Protein AF-A0A1G0NEW1-F1 (afdb_monomer)

Mean predicted aligned error: 8.39 Å

pLDDT: mean 87.41, std 13.86, range [31.58, 98.38]

Structure (mmCIF, N/CA/C/O backbone):
data_AF-A0A1G0NEW1-F1
#
_entry.id   AF-A0A1G0NEW1-F1
#
loop_
_atom_site.group_PDB
_atom_site.id
_atom_site.type_symbol
_atom_site.label_atom_id
_atom_site.label_alt_id
_atom_site.label_comp_id
_atom_site.label_asym_id
_atom_site.label_entity_id
_atom_site.label_seq_id
_atom_site.pdbx_PDB_ins_code
_atom_site.Cartn_x
_atom_site.Cartn_y
_atom_site.Cartn_z
_atom_site.occupancy
_atom_site.B_iso_or_equiv
_atom_site.auth_seq_id
_atom_site.auth_comp_id
_atom_site.auth_asym_id
_atom_site.auth_atom_id
_atom_site.pdbx_PDB_model_num
ATOM 1 N N . MET A 1 1 ? 35.821 15.256 -19.005 1.00 37.28 1 MET A N 1
ATOM 2 C CA . MET A 1 1 ? 35.209 14.231 -18.134 1.00 37.28 1 MET A CA 1
ATOM 3 C C . MET A 1 1 ? 34.765 14.923 -16.858 1.00 37.28 1 MET A C 1
ATOM 5 O O . MET A 1 1 ? 35.584 15.137 -15.979 1.00 37.28 1 MET A O 1
ATOM 9 N N . ALA A 1 2 ? 33.519 15.392 -16.819 1.00 31.58 2 ALA A N 1
ATOM 10 C CA . ALA A 1 2 ? 32.937 16.016 -15.637 1.00 31.58 2 ALA A CA 1
ATOM 11 C C . ALA A 1 2 ? 31.992 14.997 -14.998 1.00 31.58 2 ALA A C 1
ATOM 13 O O . ALA A 1 2 ? 30.983 14.627 -15.598 1.00 31.58 2 ALA A O 1
ATOM 14 N N . SER A 1 3 ? 32.366 14.507 -13.820 1.00 39.72 3 SER A N 1
ATOM 15 C CA . SER A 1 3 ? 31.498 13.714 -12.960 1.00 39.72 3 SER A CA 1
ATOM 16 C C . SER A 1 3 ? 30.334 14.596 -12.523 1.00 39.72 3 SER A C 1
ATOM 18 O O . SER A 1 3 ? 30.518 15.546 -11.767 1.00 39.72 3 SER A O 1
ATOM 20 N N . ALA A 1 4 ? 29.136 14.309 -13.028 1.00 39.28 4 ALA A N 1
ATOM 21 C CA . ALA A 1 4 ? 27.900 14.882 -12.516 1.00 39.28 4 ALA A CA 1
ATOM 22 C C . ALA A 1 4 ? 27.573 14.202 -11.181 1.00 39.28 4 ALA A C 1
ATOM 24 O O . ALA A 1 4 ? 26.759 13.282 -11.095 1.00 39.28 4 ALA A O 1
ATOM 25 N N . GLU A 1 5 ? 28.269 14.639 -10.137 1.00 43.47 5 GLU A N 1
ATOM 26 C CA . GLU A 1 5 ? 27.935 14.349 -8.754 1.00 43.47 5 GLU A CA 1
ATOM 27 C C . GLU A 1 5 ? 26.560 14.967 -8.492 1.00 43.47 5 GLU A C 1
ATOM 29 O O . GLU A 1 5 ? 26.390 16.181 -8.364 1.00 43.47 5 GLU A O 1
ATOM 34 N N . THR A 1 6 ? 25.529 14.126 -8.547 1.00 43.94 6 THR A N 1
ATOM 35 C CA . THR A 1 6 ? 24.154 14.557 -8.325 1.00 43.94 6 THR A CA 1
ATOM 36 C C . THR A 1 6 ? 24.013 14.778 -6.828 1.00 43.94 6 THR A C 1
ATOM 38 O O . THR A 1 6 ? 23.706 13.850 -6.083 1.00 43.94 6 THR A O 1
ATOM 41 N N . ALA A 1 7 ? 24.302 16.001 -6.385 1.00 41.50 7 ALA A N 1
ATOM 42 C CA . ALA A 1 7 ? 24.093 16.441 -5.017 1.00 41.50 7 ALA A CA 1
ATOM 43 C C . ALA A 1 7 ? 22.651 16.107 -4.606 1.00 41.50 7 ALA A C 1
ATOM 45 O O . ALA A 1 7 ? 21.679 16.683 -5.106 1.00 41.50 7 ALA A O 1
ATOM 46 N N . ALA A 1 8 ? 22.512 15.116 -3.728 1.00 45.78 8 ALA A N 1
ATOM 47 C CA . ALA A 1 8 ? 21.236 14.738 -3.157 1.00 45.78 8 ALA A CA 1
ATOM 48 C C . ALA A 1 8 ? 20.678 15.947 -2.397 1.00 45.78 8 ALA A C 1
ATOM 50 O O . ALA A 1 8 ? 21.257 16.401 -1.413 1.00 45.78 8 ALA A O 1
ATOM 51 N N . LEU A 1 9 ? 19.549 16.482 -2.863 1.00 43.72 9 LEU A N 1
ATOM 52 C CA . LEU A 1 9 ? 18.812 17.511 -2.134 1.00 43.72 9 LEU A CA 1
ATOM 53 C C . LEU A 1 9 ? 18.533 17.015 -0.699 1.00 43.72 9 LEU A C 1
ATOM 55 O O . LEU A 1 9 ? 17.948 15.930 -0.552 1.00 43.72 9 LEU A O 1
ATOM 59 N N . PRO A 1 10 ? 18.888 17.785 0.347 1.00 39.47 10 PRO A N 1
ATOM 60 C CA . PRO A 1 10 ? 18.602 17.422 1.730 1.00 39.47 10 PRO A CA 1
ATOM 61 C C . PRO A 1 10 ? 17.081 17.335 1.901 1.00 39.47 10 PRO A C 1
ATOM 63 O O . PRO A 1 10 ? 16.370 18.330 1.796 1.00 39.47 10 PRO A O 1
ATOM 66 N N . GLY A 1 11 ? 16.564 16.116 2.070 1.00 49.34 11 GLY A N 1
ATOM 67 C CA . GLY A 1 11 ? 15.130 15.856 2.251 1.00 49.34 11 GLY A CA 1
ATOM 68 C C . GLY A 1 11 ? 14.520 14.784 1.343 1.00 49.34 11 GLY A C 1
ATOM 69 O O . GLY A 1 11 ? 13.341 14.464 1.495 1.00 49.34 11 GLY A O 1
ATOM 70 N N . ARG A 1 12 ? 15.271 14.179 0.410 1.00 64.62 12 ARG A N 1
ATOM 71 C CA . ARG A 1 12 ? 14.793 12.988 -0.319 1.00 64.62 12 ARG A CA 1
ATOM 72 C C . ARG A 1 12 ? 15.530 11.746 0.150 1.00 64.62 12 ARG A C 1
ATOM 74 O O . ARG A 1 12 ? 16.709 11.606 -0.132 1.00 64.62 12 ARG A O 1
ATOM 81 N N . ALA A 1 13 ? 14.790 10.816 0.761 1.00 67.56 13 ALA A N 1
ATOM 82 C CA . ALA A 1 13 ? 15.333 9.501 1.087 1.00 67.56 13 ALA A CA 1
ATOM 83 C C . ALA A 1 13 ? 15.931 8.846 -0.172 1.00 67.56 13 ALA A C 1
ATOM 85 O O . ALA A 1 13 ? 15.216 8.734 -1.173 1.00 67.56 13 ALA A O 1
ATOM 86 N N . THR A 1 14 ? 17.199 8.458 -0.180 1.00 83.19 14 THR A N 1
ATOM 87 C CA . THR A 1 14 ? 17.784 7.727 -1.313 1.00 83.19 14 THR A CA 1
ATOM 88 C C . THR A 1 14 ? 17.300 6.272 -1.309 1.00 83.19 14 THR A C 1
ATOM 90 O O . THR A 1 14 ? 16.692 5.813 -0.337 1.00 83.19 14 THR A O 1
ATOM 93 N N . THR A 1 15 ? 17.509 5.534 -2.400 1.00 83.25 15 THR A N 1
ATOM 94 C CA . THR A 1 15 ? 17.150 4.106 -2.459 1.00 83.25 15 THR A CA 1
ATOM 95 C C . THR A 1 15 ? 17.941 3.306 -1.414 1.00 83.25 15 THR A C 1
ATOM 97 O O . THR A 1 15 ? 17.406 2.397 -0.778 1.00 83.25 15 THR A O 1
ATOM 100 N N . GLU A 1 16 ? 19.183 3.702 -1.140 1.00 85.75 16 GLU A N 1
ATOM 101 C CA . GLU A 1 16 ? 20.041 3.136 -0.094 1.00 85.75 16 GLU A CA 1
ATOM 102 C C . GLU A 1 16 ? 19.447 3.344 1.308 1.00 85.75 16 GLU A C 1
ATOM 104 O O . GLU A 1 16 ? 19.441 2.433 2.134 1.00 85.75 16 GLU A O 1
ATOM 109 N N . GLN A 1 17 ? 18.852 4.509 1.574 1.00 89.12 17 GLN A N 1
ATOM 110 C CA . GLN A 1 17 ? 18.194 4.785 2.858 1.00 89.12 17 GLN A CA 1
ATOM 111 C C . GLN A 1 17 ? 16.910 3.967 3.069 1.00 89.12 17 GLN A C 1
ATOM 113 O O . GLN A 1 17 ? 16.407 3.887 4.190 1.00 89.12 17 GLN A O 1
ATOM 118 N N . LEU A 1 18 ? 16.373 3.337 2.019 1.00 91.88 18 LEU A N 1
ATOM 119 C CA . LEU A 1 18 ? 15.175 2.497 2.083 1.00 91.88 18 LEU A CA 1
ATOM 120 C C . LEU A 1 18 ? 15.477 0.994 2.066 1.00 91.88 18 LEU A C 1
ATOM 122 O O . LEU A 1 18 ? 14.540 0.197 2.003 1.00 91.88 18 LEU A O 1
ATOM 126 N N . GLN A 1 19 ? 16.742 0.570 2.173 1.00 94.38 19 GLN A N 1
ATOM 127 C CA . GLN A 1 19 ? 17.086 -0.860 2.140 1.00 94.38 19 GLN A CA 1
ATOM 128 C C . GLN A 1 19 ? 16.415 -1.685 3.240 1.00 94.38 19 GLN A C 1
ATOM 130 O O . GLN A 1 19 ? 16.130 -2.859 3.030 1.00 94.38 19 GLN A O 1
ATOM 135 N N . TRP A 1 20 ? 16.090 -1.079 4.381 1.00 94.12 20 TRP A N 1
ATOM 136 C CA . TRP A 1 20 ? 15.337 -1.731 5.456 1.00 94.12 20 TRP A CA 1
ATOM 137 C C . TRP A 1 20 ? 13.907 -2.147 5.045 1.00 94.12 20 TRP A C 1
ATOM 139 O O . TRP A 1 20 ? 13.304 -2.990 5.704 1.00 94.12 20 TRP A O 1
ATOM 149 N N . LEU A 1 21 ? 13.370 -1.592 3.952 1.00 94.00 21 LEU A N 1
ATOM 150 C CA . LEU A 1 21 ? 12.142 -2.049 3.289 1.00 94.00 21 LEU A CA 1
ATOM 151 C C . LEU A 1 21 ? 12.449 -2.874 2.036 1.00 94.00 21 LEU A C 1
ATOM 153 O O . LEU A 1 21 ? 11.852 -3.929 1.836 1.00 94.00 21 LEU A O 1
ATOM 157 N N . LEU A 1 22 ? 13.375 -2.403 1.195 1.00 95.19 22 LEU A N 1
ATOM 158 C CA . LEU A 1 22 ? 13.624 -2.998 -0.122 1.00 95.19 22 LEU A CA 1
ATOM 159 C C . LEU A 1 22 ? 14.289 -4.374 -0.044 1.00 95.19 22 LEU A C 1
ATOM 161 O O . LEU A 1 22 ? 13.870 -5.289 -0.746 1.00 95.19 22 LEU A O 1
ATOM 165 N N . ARG A 1 23 ? 15.280 -4.554 0.834 1.00 96.31 23 ARG A N 1
ATOM 166 C CA . ARG A 1 23 ? 15.985 -5.833 0.962 1.00 96.31 23 ARG A CA 1
ATOM 167 C C . ARG A 1 23 ? 15.071 -6.945 1.494 1.00 96.31 23 ARG A C 1
ATOM 169 O O . ARG A 1 23 ? 15.057 -8.014 0.887 1.00 96.31 23 ARG A O 1
ATOM 176 N N . PRO A 1 24 ? 14.276 -6.739 2.564 1.00 97.19 24 PRO A N 1
ATOM 177 C CA . PRO A 1 24 ? 13.292 -7.734 2.990 1.00 97.19 24 PRO A CA 1
ATOM 178 C C . PRO A 1 24 ? 12.242 -8.030 1.917 1.00 97.19 24 PRO A C 1
ATOM 180 O O . PRO A 1 24 ? 11.805 -9.170 1.801 1.00 97.19 24 PRO A O 1
ATOM 183 N N . LEU A 1 25 ? 11.863 -7.032 1.112 1.00 97.44 25 LEU A N 1
ATOM 184 C CA . LEU A 1 25 ? 10.898 -7.204 0.026 1.00 97.44 25 LEU A CA 1
ATOM 185 C C . LEU A 1 25 ? 11.457 -8.093 -1.088 1.00 97.44 25 LEU A C 1
ATOM 187 O O . LEU A 1 25 ? 10.797 -9.050 -1.484 1.00 97.44 25 LEU A O 1
ATOM 191 N N . ALA A 1 26 ? 12.677 -7.811 -1.552 1.00 97.19 26 ALA A N 1
ATOM 192 C CA . ALA A 1 26 ? 13.368 -8.639 -2.535 1.00 97.19 26 ALA A CA 1
ATOM 193 C C . ALA A 1 26 ? 13.571 -10.069 -2.013 1.00 97.19 26 ALA A C 1
ATOM 195 O O . ALA A 1 26 ? 13.251 -11.028 -2.705 1.00 97.19 26 ALA A O 1
ATOM 196 N N . GLY A 1 27 ? 14.003 -10.220 -0.755 1.00 97.56 27 GLY A N 1
ATOM 197 C CA . GLY A 1 27 ? 14.151 -11.530 -0.118 1.00 97.56 27 GLY A CA 1
ATOM 198 C C . GLY A 1 27 ? 12.836 -12.311 -0.040 1.00 97.56 27 GLY A C 1
ATOM 199 O O . GLY A 1 27 ? 12.814 -13.496 -0.360 1.00 97.56 27 GLY A O 1
ATOM 200 N N . LEU A 1 28 ? 11.732 -11.652 0.329 1.00 97.38 28 LEU A N 1
ATOM 201 C CA . LEU A 1 28 ? 10.403 -12.265 0.362 1.00 97.38 28 LEU A CA 1
ATOM 202 C C . LEU A 1 28 ? 9.949 -12.713 -1.034 1.00 97.38 28 LEU A C 1
ATOM 204 O O . LEU A 1 28 ? 9.408 -13.806 -1.173 1.00 97.38 28 LEU A O 1
ATOM 208 N N . LEU A 1 29 ? 10.178 -11.893 -2.061 1.00 97.19 29 LEU A N 1
ATOM 209 C CA . LEU A 1 29 ? 9.837 -12.228 -3.445 1.00 97.19 29 LEU A CA 1
ATOM 210 C C . LEU A 1 29 ? 10.683 -13.392 -3.967 1.00 97.19 29 LEU A C 1
ATOM 212 O O . LEU A 1 29 ? 10.124 -14.330 -4.530 1.00 97.19 29 LEU A O 1
ATOM 216 N N . ASN A 1 30 ? 11.989 -13.398 -3.707 1.00 97.75 30 ASN A N 1
ATOM 21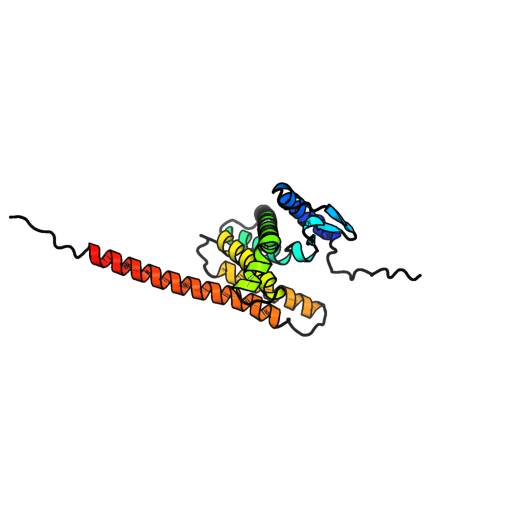7 C CA . ASN A 1 30 ? 12.873 -14.499 -4.098 1.00 97.75 30 ASN A CA 1
ATOM 218 C C . ASN A 1 30 ? 12.508 -15.802 -3.375 1.00 97.75 30 ASN A C 1
ATOM 220 O O . ASN A 1 30 ? 12.542 -16.872 -3.975 1.00 97.75 30 ASN A O 1
ATOM 224 N N . ALA A 1 31 ? 12.078 -15.726 -2.110 1.00 96.94 31 ALA A N 1
ATOM 225 C CA . ALA A 1 31 ? 11.631 -16.894 -1.350 1.00 96.94 31 ALA A CA 1
ATOM 226 C C . ALA A 1 31 ? 10.394 -17.585 -1.954 1.00 96.94 31 ALA A C 1
ATOM 228 O O . ALA A 1 31 ? 10.144 -18.750 -1.656 1.00 96.94 31 ALA A O 1
ATOM 229 N N . THR A 1 32 ? 9.629 -16.905 -2.818 1.00 94.56 32 THR A N 1
ATOM 230 C CA . THR A 1 32 ? 8.529 -17.540 -3.565 1.00 94.56 32 THR A CA 1
ATOM 231 C C . THR A 1 32 ? 9.010 -18.426 -4.719 1.00 94.56 32 THR A C 1
ATOM 233 O O . THR A 1 32 ? 8.217 -19.190 -5.261 1.00 94.56 32 THR A O 1
ATOM 236 N N . GLY A 1 33 ? 10.275 -18.299 -5.139 1.00 93.50 33 GLY A N 1
ATOM 237 C CA . GLY A 1 33 ? 10.816 -18.929 -6.348 1.00 93.50 33 GLY A CA 1
ATOM 238 C C . GLY A 1 33 ? 10.301 -18.324 -7.660 1.00 93.50 33 GLY A C 1
ATOM 239 O O . GLY A 1 33 ? 10.690 -18.771 -8.735 1.00 93.50 33 GLY A O 1
ATOM 240 N N . LEU A 1 34 ? 9.429 -17.309 -7.600 1.00 92.75 34 LEU A N 1
ATOM 241 C CA . LEU A 1 34 ? 8.870 -16.661 -8.788 1.00 92.75 34 LEU A CA 1
ATOM 242 C C . LEU A 1 34 ? 9.811 -15.615 -9.393 1.00 92.75 34 LEU A C 1
ATOM 244 O O . LEU A 1 34 ? 9.659 -15.299 -10.574 1.00 92.75 34 LEU A O 1
ATOM 248 N N . PHE A 1 35 ? 10.741 -15.081 -8.600 1.00 96.12 35 PHE A N 1
ATOM 249 C CA . PHE A 1 35 ? 11.635 -13.980 -8.957 1.00 96.12 35 PHE A CA 1
ATOM 250 C C . PHE A 1 35 ? 13.074 -14.282 -8.544 1.00 96.12 35 PHE A C 1
ATOM 252 O O . PHE A 1 35 ? 13.297 -15.044 -7.602 1.00 96.12 35 PHE A O 1
ATOM 259 N N . ASP A 1 36 ? 14.018 -13.629 -9.218 1.00 96.81 36 ASP A N 1
ATOM 260 C CA . ASP A 1 36 ? 15.449 -13.681 -8.900 1.00 96.81 36 ASP A CA 1
ATOM 261 C C . ASP A 1 36 ? 16.035 -12.265 -8.803 1.00 96.81 36 ASP A C 1
ATOM 263 O O . ASP A 1 36 ? 16.826 -11.813 -9.631 1.00 96.81 36 ASP A O 1
ATOM 267 N N . PHE A 1 37 ? 15.573 -11.504 -7.808 1.00 97.31 37 PHE A N 1
ATOM 268 C CA . PHE A 1 37 ? 16.055 -10.149 -7.571 1.00 97.31 37 PHE A CA 1
ATOM 269 C C . PHE A 1 37 ? 17.478 -10.160 -7.011 1.00 97.31 37 PHE A C 1
ATOM 271 O O . PHE A 1 37 ? 17.707 -10.606 -5.882 1.00 97.31 37 PHE A O 1
ATOM 278 N N . ALA A 1 38 ? 18.403 -9.560 -7.755 1.00 96.88 38 ALA A N 1
ATOM 279 C CA . ALA A 1 38 ? 19.775 -9.302 -7.340 1.00 96.88 38 ALA A CA 1
ATOM 280 C C . ALA A 1 38 ? 20.015 -7.795 -7.117 1.00 96.88 38 ALA A C 1
ATOM 282 O O . ALA A 1 38 ? 19.386 -6.969 -7.784 1.00 96.88 38 ALA A O 1
ATOM 283 N N . PRO A 1 39 ? 20.920 -7.398 -6.204 1.00 95.75 39 PRO A N 1
ATOM 284 C CA . PRO A 1 39 ? 21.289 -5.995 -6.034 1.00 95.75 39 PRO A CA 1
ATOM 285 C C . PRO A 1 39 ? 21.835 -5.385 -7.335 1.00 95.75 39 PRO A C 1
ATOM 287 O O . PRO A 1 39 ? 22.676 -5.984 -8.003 1.00 95.75 39 PRO A O 1
ATOM 290 N N . ALA A 1 40 ? 21.394 -4.173 -7.657 1.00 92.50 40 ALA A N 1
ATOM 291 C CA . ALA A 1 40 ? 21.852 -3.373 -8.789 1.00 92.50 40 ALA A CA 1
ATOM 292 C C . ALA A 1 40 ? 22.532 -2.074 -8.312 1.00 92.50 40 ALA A C 1
ATOM 294 O O . ALA A 1 40 ? 22.538 -1.739 -7.122 1.00 92.50 40 ALA A O 1
ATOM 295 N N . ALA A 1 41 ? 23.137 -1.331 -9.244 1.00 85.56 41 ALA A N 1
ATOM 296 C CA . ALA A 1 41 ? 23.745 -0.036 -8.941 1.00 85.56 41 ALA A CA 1
ATOM 297 C C . ALA A 1 41 ? 22.703 0.944 -8.357 1.00 85.56 41 ALA A C 1
ATOM 299 O O . ALA A 1 41 ? 21.542 0.931 -8.754 1.00 85.56 41 ALA A O 1
ATOM 300 N N . GLY A 1 42 ? 23.107 1.791 -7.402 1.00 82.56 42 GLY A N 1
ATOM 301 C CA . GLY A 1 42 ? 22.204 2.777 -6.781 1.00 82.56 42 GLY A CA 1
ATOM 302 C C . GLY A 1 42 ? 21.185 2.194 -5.788 1.00 82.56 42 GLY A C 1
ATOM 303 O O . GLY A 1 42 ? 20.136 2.793 -5.552 1.00 82.56 42 GLY A O 1
ATOM 304 N N . GLY A 1 43 ? 21.452 1.002 -5.237 1.00 87.56 43 GLY A N 1
ATOM 305 C CA . GLY A 1 43 ? 20.626 0.367 -4.201 1.00 87.56 43 GLY A CA 1
ATOM 306 C C . GLY A 1 43 ? 19.331 -0.276 -4.710 1.00 87.56 43 GLY A C 1
ATOM 307 O O . GLY A 1 43 ? 18.493 -0.696 -3.912 1.00 87.56 43 GLY A O 1
ATOM 308 N N . GLU A 1 44 ? 19.131 -0.342 -6.020 1.00 93.19 44 GLU A N 1
ATOM 309 C CA . GLU A 1 44 ? 17.972 -0.991 -6.634 1.00 93.19 44 GLU A CA 1
ATOM 310 C C . GLU A 1 44 ? 18.123 -2.519 -6.610 1.00 93.19 44 GLU A C 1
ATOM 312 O O . GLU A 1 44 ? 19.200 -3.045 -6.325 1.00 93.19 44 GLU A O 1
ATOM 317 N N . TRP A 1 45 ? 17.041 -3.244 -6.895 1.00 96.00 45 TRP A N 1
ATOM 318 C CA . TRP A 1 45 ? 17.086 -4.700 -7.058 1.00 96.00 45 TRP A CA 1
ATOM 319 C C . TRP A 1 45 ? 16.491 -5.089 -8.408 1.00 96.00 45 TRP A C 1
ATOM 321 O O . TRP A 1 45 ? 15.372 -4.684 -8.718 1.00 96.00 45 TRP A O 1
ATOM 331 N N . LEU A 1 46 ? 17.225 -5.862 -9.203 1.00 96.62 46 LEU A N 1
ATOM 332 C CA . LEU A 1 46 ? 16.886 -6.223 -10.577 1.00 96.62 46 LEU A CA 1
ATOM 333 C C . LEU A 1 46 ? 16.664 -7.731 -10.697 1.00 96.62 46 LEU A C 1
ATOM 335 O O . LEU A 1 46 ? 17.525 -8.513 -10.307 1.00 96.62 46 LEU A O 1
ATOM 339 N N . ASP A 1 47 ? 15.541 -8.114 -11.294 1.00 95.94 47 ASP A N 1
ATOM 340 C CA . ASP A 1 47 ? 15.323 -9.436 -11.876 1.00 95.94 47 ASP A CA 1
ATOM 341 C C . ASP A 1 47 ? 15.519 -9.306 -13.393 1.00 95.94 47 ASP A C 1
ATOM 343 O O . ASP A 1 47 ? 14.666 -8.769 -14.112 1.00 95.94 47 ASP A O 1
ATOM 347 N N . ALA A 1 48 ? 16.682 -9.751 -13.873 1.00 92.06 48 ALA A N 1
ATOM 348 C CA . ALA A 1 48 ? 17.056 -9.643 -15.280 1.00 92.06 48 ALA A CA 1
ATOM 349 C C . ALA A 1 48 ? 16.213 -10.560 -16.180 1.00 92.06 48 ALA A C 1
ATOM 351 O O . ALA A 1 48 ? 15.937 -10.201 -17.324 1.00 92.06 48 ALA A O 1
ATOM 352 N N . GLY A 1 49 ? 15.770 -11.711 -15.663 1.00 90.56 49 GLY A N 1
ATOM 353 C CA . GLY A 1 49 ? 14.961 -12.671 -16.413 1.00 90.56 49 GLY A CA 1
ATOM 354 C C . GLY A 1 49 ? 13.565 -12.140 -16.735 1.00 90.56 49 GLY A C 1
ATOM 355 O O . GLY A 1 49 ? 12.992 -12.492 -17.764 1.00 90.56 49 GLY A O 1
ATOM 356 N N . ARG A 1 50 ? 13.031 -11.259 -15.882 1.00 87.88 50 ARG A N 1
ATOM 357 C CA . ARG A 1 50 ? 11.695 -10.659 -16.040 1.00 87.88 50 ARG A CA 1
ATOM 358 C C . ARG A 1 50 ? 11.707 -9.177 -16.393 1.00 87.88 50 ARG A C 1
ATOM 360 O O . ARG A 1 50 ? 10.638 -8.582 -16.492 1.00 87.88 50 ARG A O 1
ATOM 367 N N . ALA A 1 51 ? 12.887 -8.578 -16.553 1.00 90.44 51 ALA A N 1
ATOM 368 C CA . ALA A 1 51 ? 13.061 -7.135 -16.728 1.00 90.44 51 ALA A CA 1
ATOM 369 C C . ALA A 1 51 ? 12.311 -6.307 -15.658 1.00 90.44 51 ALA A C 1
ATOM 371 O O . ALA A 1 51 ? 11.759 -5.241 -15.945 1.00 90.44 51 ALA A O 1
ATOM 372 N N . LEU A 1 52 ? 12.278 -6.803 -14.414 1.00 92.12 52 LEU A N 1
ATOM 373 C CA . LEU A 1 52 ? 11.615 -6.141 -13.291 1.00 92.12 52 LEU A CA 1
ATOM 374 C C . LEU A 1 52 ? 12.641 -5.491 -12.376 1.00 92.12 52 LEU A C 1
ATOM 376 O O . LEU A 1 52 ? 13.622 -6.114 -11.979 1.00 92.12 52 LEU A O 1
ATOM 380 N N . ILE A 1 53 ? 12.369 -4.250 -11.982 1.00 94.12 53 ILE A N 1
ATOM 381 C CA . ILE A 1 53 ? 13.236 -3.491 -11.090 1.00 94.12 53 ILE A CA 1
ATOM 382 C C . ILE A 1 53 ? 12.467 -2.969 -9.876 1.00 94.12 53 ILE A C 1
ATOM 384 O O . ILE A 1 53 ? 11.415 -2.331 -9.982 1.00 94.12 53 ILE A O 1
ATOM 388 N N . ILE A 1 54 ? 13.001 -3.241 -8.689 1.00 93.38 54 ILE A N 1
ATOM 389 C CA . ILE A 1 54 ? 12.531 -2.685 -7.427 1.00 93.38 54 ILE A CA 1
ATOM 390 C C . ILE A 1 54 ? 13.298 -1.388 -7.185 1.00 93.38 54 ILE A C 1
ATOM 392 O O . ILE A 1 54 ? 14.452 -1.381 -6.755 1.00 93.38 54 ILE A O 1
ATOM 396 N N . VAL A 1 55 ? 12.609 -0.281 -7.441 1.00 91.69 55 VAL A N 1
ATOM 397 C CA . VAL A 1 55 ? 13.105 1.081 -7.218 1.00 91.69 55 VAL A CA 1
ATOM 398 C C . VAL A 1 55 ? 12.538 1.670 -5.926 1.00 91.69 55 VAL A C 1
ATOM 400 O O . VAL A 1 55 ? 11.629 1.116 -5.304 1.00 91.69 55 VAL A O 1
ATOM 403 N N . LYS A 1 56 ? 12.985 2.876 -5.557 1.00 89.94 56 LYS A N 1
ATOM 404 C CA . LYS A 1 56 ? 12.464 3.650 -4.414 1.00 89.94 56 LYS A CA 1
ATOM 405 C C . LYS A 1 56 ? 10.928 3.695 -4.330 1.00 89.94 56 LYS A C 1
ATOM 407 O O . LYS A 1 56 ? 10.365 3.628 -3.239 1.00 89.94 56 LYS A O 1
ATOM 412 N N . ALA A 1 57 ? 10.238 3.826 -5.465 1.00 85.94 57 ALA A N 1
ATOM 413 C CA . ALA A 1 57 ? 8.774 3.884 -5.511 1.00 85.94 57 ALA A CA 1
ATOM 414 C C . ALA A 1 57 ? 8.096 2.586 -5.021 1.00 85.94 57 ALA A C 1
ATOM 416 O O . ALA A 1 57 ? 6.961 2.634 -4.547 1.00 85.94 57 ALA A O 1
ATOM 417 N N . CYS A 1 58 ? 8.797 1.449 -5.071 1.00 89.75 58 CYS A N 1
ATOM 418 C CA . CYS A 1 58 ? 8.315 0.145 -4.613 1.00 89.75 58 CYS A CA 1
ATOM 419 C C . CYS A 1 58 ? 8.429 -0.052 -3.095 1.00 89.75 58 CYS A C 1
ATOM 421 O O . CYS A 1 58 ? 7.833 -0.983 -2.567 1.00 89.75 58 CYS A O 1
ATOM 423 N N . ALA A 1 59 ? 9.131 0.831 -2.373 1.00 87.06 59 ALA A N 1
ATOM 424 C CA . ALA A 1 59 ? 9.224 0.750 -0.914 1.00 87.06 59 ALA A CA 1
ATOM 425 C C . ALA A 1 59 ? 7.865 0.952 -0.217 1.00 87.06 59 ALA A C 1
ATOM 427 O O . ALA A 1 59 ? 7.705 0.602 0.949 1.00 87.06 59 ALA A O 1
ATOM 428 N N . GLY A 1 60 ? 6.881 1.548 -0.903 1.00 90.19 60 GLY A N 1
ATOM 429 C CA . GLY A 1 60 ? 5.530 1.726 -0.369 1.00 90.19 60 GLY A CA 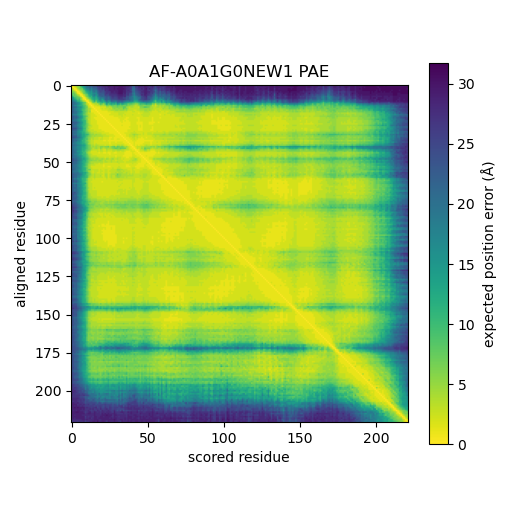1
ATOM 430 C C . GLY A 1 60 ? 5.469 2.625 0.870 1.00 90.19 60 GLY A C 1
ATOM 431 O O . GLY A 1 60 ? 4.594 2.443 1.706 1.00 90.19 60 GLY A O 1
ATOM 432 N N . GLY A 1 61 ? 6.371 3.606 1.006 1.00 91.19 61 GLY A N 1
ATOM 433 C CA . GLY A 1 61 ? 6.458 4.459 2.203 1.00 91.19 61 GLY A CA 1
ATOM 434 C C . GLY A 1 61 ? 5.145 5.166 2.573 1.00 91.19 61 GLY A C 1
ATOM 435 O O . GLY A 1 61 ? 4.776 5.207 3.742 1.00 91.19 61 GLY A O 1
ATOM 436 N N . ASN A 1 62 ? 4.380 5.643 1.584 1.00 93.12 62 ASN A N 1
ATOM 437 C CA . ASN A 1 62 ? 3.048 6.210 1.835 1.00 93.12 62 ASN A CA 1
ATOM 438 C C . ASN A 1 62 ? 2.093 5.156 2.414 1.00 93.12 62 ASN A C 1
ATOM 440 O O . ASN A 1 62 ? 1.370 5.424 3.370 1.00 93.12 62 ASN A O 1
ATOM 444 N N . PHE A 1 63 ? 2.112 3.942 1.864 1.00 96.31 63 PHE A N 1
ATOM 445 C CA . PHE A 1 63 ? 1.271 2.859 2.355 1.00 96.31 63 PHE A CA 1
ATOM 446 C C . PHE A 1 63 ? 1.682 2.400 3.759 1.00 96.31 63 PHE A C 1
ATOM 448 O O . PHE A 1 63 ? 0.812 2.112 4.574 1.00 96.31 63 PHE A O 1
ATOM 455 N N . LEU A 1 64 ? 2.977 2.414 4.085 1.00 97.06 64 LEU A N 1
ATOM 456 C CA . LEU A 1 64 ? 3.455 2.151 5.442 1.00 97.06 64 LEU A CA 1
ATOM 457 C C . LEU A 1 64 ? 2.845 3.128 6.455 1.00 97.06 64 LEU A C 1
ATOM 459 O O . LEU A 1 64 ? 2.335 2.694 7.485 1.00 97.06 64 LEU A O 1
ATOM 463 N N . ILE A 1 65 ? 2.854 4.431 6.155 1.00 96.50 65 ILE A N 1
ATOM 464 C CA . ILE A 1 65 ? 2.246 5.450 7.026 1.00 96.50 65 ILE A CA 1
ATOM 465 C C . ILE A 1 65 ? 0.740 5.202 7.156 1.00 96.50 65 ILE A C 1
ATOM 467 O O . ILE A 1 65 ? 0.208 5.198 8.266 1.00 96.50 65 ILE A O 1
ATOM 471 N N . ALA A 1 66 ? 0.054 4.944 6.040 1.00 97.38 66 ALA A N 1
ATOM 472 C CA . ALA A 1 66 ? -1.375 4.648 6.047 1.00 97.38 66 ALA A CA 1
ATOM 473 C C . ALA A 1 66 ? -1.695 3.402 6.893 1.00 97.38 66 ALA A C 1
ATOM 475 O O . ALA A 1 66 ? -2.597 3.428 7.729 1.00 97.38 66 ALA A O 1
ATOM 476 N N . SER A 1 67 ? -0.920 2.328 6.742 1.00 98.25 67 SER A N 1
ATOM 477 C CA . SER A 1 67 ? -1.080 1.110 7.534 1.00 98.25 67 SER A CA 1
ATOM 478 C C . SER A 1 67 ? -0.758 1.347 9.011 1.00 98.25 67 SER A C 1
ATOM 480 O O . SER A 1 67 ? -1.454 0.817 9.876 1.00 98.25 67 SER A O 1
ATOM 482 N N . TRP A 1 68 ? 0.218 2.196 9.338 1.00 98.31 68 TRP A N 1
ATOM 483 C CA . TRP A 1 68 ? 0.514 2.554 10.725 1.00 98.31 68 TRP A CA 1
ATOM 484 C C . TRP A 1 68 ? -0.658 3.270 11.390 1.00 98.31 68 TRP A C 1
ATOM 486 O O . TRP A 1 68 ? -1.114 2.834 12.448 1.00 98.31 68 TRP A O 1
ATOM 496 N N . LEU A 1 69 ? -1.231 4.274 10.721 1.00 97.62 69 LEU A N 1
ATOM 497 C CA . LEU A 1 69 ? -2.465 4.925 11.170 1.00 97.62 69 LEU A CA 1
ATOM 498 C C . LEU A 1 69 ? -3.622 3.925 11.300 1.00 97.62 69 LEU A C 1
ATOM 500 O O . LEU A 1 69 ? -4.384 3.987 12.263 1.00 97.62 69 LEU A O 1
ATOM 504 N N . GLY A 1 70 ? -3.724 2.959 10.385 1.00 97.69 70 GLY A N 1
ATOM 505 C CA . GLY A 1 70 ? -4.713 1.887 10.465 1.00 97.69 70 GLY A CA 1
ATOM 506 C C . GLY A 1 70 ? -4.547 1.000 11.707 1.00 97.69 70 GLY A C 1
ATOM 507 O O . GLY A 1 70 ? -5.536 0.652 12.350 1.00 97.69 70 GLY A O 1
ATOM 508 N N . TRP A 1 71 ? -3.318 0.645 12.095 1.00 98.12 71 TRP A N 1
ATOM 509 C CA . TRP A 1 71 ? -3.063 -0.192 13.275 1.00 98.12 71 TRP A CA 1
ATOM 510 C C . TRP A 1 71 ? -3.290 0.587 14.568 1.00 98.12 71 TRP A C 1
ATOM 512 O O . TRP A 1 71 ? -3.917 0.060 15.489 1.00 98.12 71 TRP A O 1
ATOM 522 N N . LEU A 1 72 ? -2.886 1.861 14.603 1.00 97.44 72 LEU A N 1
ATOM 523 C CA . LEU A 1 72 ? -3.231 2.780 15.690 1.00 97.44 72 LEU A CA 1
ATOM 524 C C . LEU A 1 72 ? -4.752 2.892 15.853 1.00 97.44 72 LEU A C 1
ATOM 526 O O . LEU A 1 72 ? -5.268 2.755 16.960 1.00 97.44 72 LEU A O 1
ATOM 530 N N . TRP A 1 73 ? -5.488 3.047 14.750 1.00 96.81 73 TRP A N 1
ATOM 531 C CA . TRP A 1 73 ? -6.948 3.116 14.774 1.00 96.81 73 TRP A CA 1
ATOM 532 C C . TRP A 1 73 ? -7.607 1.804 15.211 1.00 96.81 73 TRP A C 1
ATOM 534 O O . TRP A 1 73 ? -8.582 1.805 15.971 1.00 96.81 73 TRP A O 1
ATOM 544 N N . ARG A 1 74 ? -7.086 0.662 14.747 1.00 96.25 74 ARG A N 1
ATOM 545 C CA . ARG A 1 74 ? -7.567 -0.668 15.144 1.00 96.25 74 ARG A CA 1
ATOM 546 C C . ARG A 1 74 ? -7.417 -0.888 16.646 1.00 96.25 74 ARG A C 1
ATOM 548 O O . ARG A 1 74 ? -8.268 -1.535 17.250 1.00 96.25 74 ARG A O 1
ATOM 555 N N . TRP A 1 75 ? -6.364 -0.346 17.245 1.00 96.62 75 TRP A N 1
ATOM 556 C CA . TRP A 1 75 ? -6.075 -0.470 18.672 1.00 96.62 75 TRP A CA 1
ATOM 557 C C . TRP A 1 75 ? -6.439 0.771 19.486 1.00 96.62 75 TRP A C 1
ATOM 559 O O . TRP A 1 75 ? -6.008 0.883 20.628 1.00 96.62 75 TRP A O 1
ATOM 569 N N . ARG A 1 76 ? -7.279 1.666 18.950 1.00 94.62 76 ARG A N 1
ATOM 570 C CA . ARG A 1 76 ? -7.652 2.940 19.593 1.00 94.62 76 ARG A CA 1
ATOM 571 C C . ARG A 1 76 ? -8.301 2.811 20.975 1.00 94.62 76 ARG A C 1
ATOM 573 O O . ARG A 1 76 ? -8.350 3.783 21.711 1.00 94.62 76 ARG A O 1
ATOM 580 N N . THR A 1 77 ? -8.838 1.638 21.312 1.00 94.62 77 THR A N 1
ATOM 581 C CA . THR A 1 77 ? -9.441 1.358 22.626 1.00 94.62 77 THR A CA 1
ATOM 582 C C . THR A 1 77 ? -8.413 0.968 23.687 1.00 94.62 77 THR A C 1
ATOM 584 O O . THR A 1 77 ? -8.755 0.866 24.862 1.00 94.62 77 THR A O 1
ATOM 587 N N . ARG A 1 78 ? -7.159 0.726 23.294 1.00 94.62 78 ARG A N 1
ATOM 588 C CA . ARG A 1 78 ? -6.047 0.471 24.211 1.00 94.62 78 ARG A CA 1
ATOM 589 C C . ARG A 1 78 ? -5.420 1.806 24.636 1.00 94.62 78 ARG A C 1
ATOM 591 O O . ARG A 1 78 ? -5.420 2.745 23.838 1.00 94.62 78 ARG A O 1
ATOM 598 N N . PRO A 1 79 ? -4.850 1.904 25.849 1.00 94.81 79 PRO A N 1
ATOM 599 C CA . PRO A 1 79 ? -4.157 3.112 26.280 1.00 94.81 79 PRO A CA 1
ATOM 600 C C . PRO A 1 79 ? -2.990 3.419 25.339 1.00 94.81 79 PRO A C 1
ATOM 602 O O . PRO A 1 79 ? -2.190 2.539 25.006 1.00 94.81 79 PRO A O 1
ATOM 605 N N . PHE A 1 80 ? -2.901 4.672 24.897 1.00 95.50 80 PHE A N 1
ATOM 606 C CA . PHE A 1 80 ? -1.818 5.100 24.026 1.00 95.50 80 PHE A CA 1
ATOM 607 C C . PHE A 1 80 ? -0.508 5.184 24.812 1.00 95.50 80 PHE A C 1
ATOM 609 O O . PHE A 1 80 ? -0.446 5.768 25.892 1.00 95.50 80 PHE A O 1
ATOM 616 N N . GLY A 1 81 ? 0.551 4.613 24.250 1.00 94.88 81 GLY A N 1
ATOM 617 C CA . GLY A 1 81 ? 1.886 4.649 24.825 1.00 94.88 81 GLY A CA 1
ATOM 618 C C . GLY A 1 81 ? 2.935 4.136 23.838 1.00 94.88 81 GLY A C 1
ATOM 619 O O . GLY A 1 81 ? 2.574 3.583 22.792 1.00 94.88 81 GLY A O 1
ATOM 620 N N . PRO A 1 82 ? 4.234 4.277 24.158 1.00 96.00 82 PRO A N 1
ATOM 621 C CA . PRO A 1 82 ? 5.325 3.903 23.257 1.00 96.00 82 PRO A CA 1
ATOM 622 C C . PRO A 1 82 ? 5.244 2.454 22.761 1.00 96.00 82 PRO A C 1
ATOM 624 O O . PRO A 1 82 ? 5.450 2.197 21.579 1.00 96.00 82 PRO A O 1
ATOM 627 N N . GLY A 1 83 ? 4.863 1.512 23.631 1.00 96.75 83 GLY A N 1
ATOM 628 C CA . GLY A 1 83 ? 4.708 0.102 23.257 1.00 96.75 83 GLY A CA 1
ATOM 629 C C . GLY A 1 83 ? 3.617 -0.131 22.206 1.00 96.75 83 GLY A C 1
ATOM 630 O O . GLY A 1 83 ? 3.818 -0.905 21.273 1.00 96.75 83 GLY A O 1
ATOM 631 N N . LEU A 1 84 ? 2.491 0.586 22.299 1.00 96.62 84 LEU A N 1
ATOM 632 C CA . LEU A 1 84 ? 1.427 0.517 21.295 1.00 96.62 84 LEU A CA 1
ATOM 633 C C . LEU A 1 84 ? 1.887 1.128 19.970 1.00 96.62 84 LEU A C 1
ATOM 635 O O . LEU A 1 84 ? 1.651 0.539 18.918 1.00 96.62 84 LEU A O 1
ATOM 639 N N . ALA A 1 85 ? 2.563 2.279 20.018 1.00 96.50 85 ALA A N 1
ATOM 640 C CA . ALA A 1 85 ? 3.066 2.954 18.826 1.00 96.50 85 ALA A CA 1
ATOM 641 C C . ALA A 1 85 ? 4.096 2.097 18.071 1.00 96.50 85 ALA A C 1
ATOM 643 O O . ALA A 1 85 ? 3.976 1.931 16.855 1.00 96.50 85 ALA A O 1
ATOM 644 N N . LEU A 1 86 ? 5.053 1.503 18.793 1.00 97.19 86 LEU A N 1
ATOM 645 C CA . LEU A 1 86 ? 6.065 0.600 18.238 1.00 97.19 86 LEU A CA 1
ATOM 646 C C . LEU A 1 86 ? 5.451 -0.704 17.725 1.00 97.19 86 LEU A C 1
ATOM 648 O O . LEU A 1 86 ? 5.768 -1.133 16.618 1.00 97.19 86 LEU A O 1
ATOM 652 N N . GLY A 1 87 ? 4.526 -1.307 18.478 1.00 98.06 87 GLY A N 1
ATOM 653 C CA . GLY A 1 87 ? 3.799 -2.493 18.026 1.00 98.06 87 GLY A CA 1
ATOM 654 C C . GLY A 1 87 ? 2.992 -2.224 16.753 1.00 98.06 87 GLY A C 1
ATOM 655 O O . GLY A 1 87 ? 2.968 -3.054 15.846 1.00 98.06 87 GLY A O 1
ATOM 656 N N . ALA A 1 88 ? 2.373 -1.044 16.648 1.00 98.00 88 ALA A N 1
ATOM 657 C CA . ALA A 1 88 ? 1.606 -0.654 15.470 1.00 98.00 88 ALA A CA 1
ATOM 658 C C . ALA A 1 88 ? 2.531 -0.415 14.276 1.00 98.00 88 ALA A C 1
ATOM 660 O O . ALA A 1 88 ? 2.179 -0.777 13.156 1.00 98.00 88 ALA A O 1
ATOM 661 N N . LEU A 1 89 ? 3.715 0.159 14.507 1.00 98.12 89 LEU A N 1
ATOM 662 C CA . LEU A 1 89 ? 4.721 0.364 13.468 1.00 98.12 89 LEU A CA 1
ATOM 663 C C . LEU A 1 89 ? 5.261 -0.973 12.948 1.00 98.12 89 LEU A C 1
ATOM 665 O O . LEU A 1 89 ? 5.356 -1.152 11.738 1.00 98.12 89 LEU A O 1
ATOM 669 N N . ALA A 1 90 ? 5.548 -1.929 13.833 1.00 98.00 90 ALA A N 1
ATOM 670 C CA . ALA A 1 90 ? 5.983 -3.270 13.446 1.00 98.00 90 ALA A CA 1
ATOM 671 C C . ALA A 1 90 ? 4.906 -4.006 12.626 1.00 98.00 90 ALA A C 1
ATOM 673 O O . ALA A 1 90 ? 5.199 -4.571 11.571 1.00 98.00 90 ALA A O 1
ATOM 674 N N . ALA A 1 91 ? 3.642 -3.943 13.060 1.00 98.25 91 ALA A N 1
ATOM 675 C CA . ALA A 1 91 ? 2.524 -4.529 12.323 1.00 98.25 91 ALA A CA 1
ATOM 676 C C . ALA A 1 91 ? 2.308 -3.847 10.958 1.00 98.25 91 ALA A C 1
ATOM 678 O O . ALA A 1 91 ? 2.057 -4.519 9.954 1.00 98.25 91 ALA A O 1
ATOM 679 N N . ALA A 1 92 ? 2.450 -2.521 10.897 1.00 98.38 92 ALA A N 1
ATOM 680 C CA . ALA A 1 92 ? 2.366 -1.753 9.660 1.00 98.38 92 ALA A CA 1
ATOM 681 C C . ALA A 1 92 ? 3.506 -2.073 8.698 1.00 98.38 92 ALA A C 1
ATOM 683 O O . ALA A 1 92 ? 3.271 -2.203 7.501 1.00 98.38 92 ALA A O 1
ATOM 684 N N . TRP A 1 93 ? 4.721 -2.247 9.215 1.00 98.12 93 TRP A N 1
ATOM 685 C CA . TRP A 1 93 ? 5.878 -2.653 8.430 1.00 98.12 93 TRP A CA 1
ATOM 686 C C . TRP A 1 93 ? 5.652 -4.004 7.759 1.00 98.12 93 TRP A C 1
ATOM 688 O O . TRP A 1 93 ? 5.812 -4.117 6.545 1.00 98.12 93 TRP A O 1
ATOM 698 N N . LEU A 1 94 ? 5.177 -4.996 8.518 1.00 98.00 94 LEU A N 1
ATOM 699 C CA . LEU A 1 94 ? 4.839 -6.305 7.965 1.00 98.00 94 LEU A CA 1
ATOM 700 C C . LEU A 1 94 ? 3.698 -6.210 6.939 1.00 98.00 94 LEU A C 1
ATOM 702 O O . LEU A 1 94 ? 3.776 -6.803 5.866 1.00 98.00 94 LEU A O 1
ATOM 706 N N . THR A 1 95 ? 2.660 -5.423 7.235 1.00 98.25 95 THR A N 1
ATOM 707 C CA . THR A 1 95 ? 1.532 -5.203 6.312 1.00 98.25 95 THR A CA 1
ATOM 708 C C . THR A 1 95 ? 2.003 -4.565 5.003 1.00 98.25 95 THR A C 1
ATOM 710 O O . THR A 1 95 ? 1.605 -5.001 3.924 1.00 98.25 95 THR A O 1
ATOM 713 N N . ALA A 1 96 ? 2.880 -3.562 5.081 1.00 97.69 96 ALA A N 1
ATOM 714 C CA . ALA A 1 96 ? 3.461 -2.903 3.920 1.00 97.69 96 ALA A CA 1
ATOM 715 C C . ALA A 1 96 ? 4.335 -3.855 3.103 1.00 97.69 96 ALA A C 1
ATOM 717 O O . ALA A 1 96 ? 4.237 -3.860 1.878 1.00 97.69 96 ALA A O 1
ATOM 718 N N . LEU A 1 97 ? 5.139 -4.693 3.761 1.00 97.50 97 LEU A N 1
ATOM 719 C CA . LEU A 1 97 ? 5.971 -5.689 3.094 1.00 97.50 97 LEU A CA 1
ATOM 720 C C . LEU A 1 97 ? 5.123 -6.670 2.271 1.00 97.50 97 LEU A C 1
ATOM 722 O O . LEU A 1 97 ? 5.377 -6.859 1.083 1.00 97.50 97 LEU A O 1
ATOM 726 N N . LEU A 1 98 ? 4.073 -7.228 2.881 1.00 97.88 98 LEU A N 1
ATOM 727 C CA . LEU A 1 98 ? 3.164 -8.171 2.226 1.00 97.88 98 LEU A CA 1
ATOM 728 C C . LEU A 1 98 ? 2.372 -7.516 1.087 1.00 97.88 98 LEU A C 1
ATOM 730 O O . LEU A 1 98 ? 2.261 -8.090 0.005 1.00 97.88 98 LEU A O 1
ATOM 734 N N . ALA A 1 99 ? 1.855 -6.303 1.297 1.00 97.75 99 ALA A N 1
ATOM 735 C CA . ALA A 1 99 ? 1.127 -5.575 0.263 1.00 97.75 99 ALA A CA 1
ATOM 736 C C . ALA A 1 99 ? 2.033 -5.216 -0.925 1.00 97.75 99 ALA A C 1
ATOM 738 O O . ALA A 1 99 ? 1.635 -5.385 -2.075 1.00 97.75 99 ALA A O 1
ATOM 739 N N . ASN A 1 100 ? 3.266 -4.767 -0.676 1.00 97.19 100 ASN A N 1
ATOM 740 C CA . ASN A 1 100 ? 4.230 -4.487 -1.740 1.00 97.19 100 ASN A CA 1
ATOM 741 C C . ASN A 1 100 ? 4.613 -5.757 -2.510 1.00 97.19 100 ASN A C 1
ATOM 743 O O . ASN A 1 100 ? 4.698 -5.711 -3.737 1.00 97.19 100 ASN A O 1
ATOM 747 N N . ALA A 1 101 ? 4.793 -6.888 -1.821 1.00 97.38 101 ALA A N 1
ATOM 748 C CA . ALA A 1 101 ? 5.073 -8.164 -2.473 1.00 97.38 101 ALA A CA 1
ATOM 749 C C . ALA A 1 101 ? 3.909 -8.591 -3.378 1.00 97.38 101 ALA A C 1
ATOM 751 O O . ALA A 1 101 ? 4.117 -8.856 -4.560 1.00 97.38 101 ALA A O 1
ATOM 752 N N . ALA A 1 102 ? 2.673 -8.557 -2.865 1.00 97.31 102 ALA A N 1
ATOM 753 C CA . ALA A 1 102 ? 1.475 -8.846 -3.652 1.00 97.31 102 ALA A CA 1
ATOM 754 C C . ALA A 1 102 ? 1.349 -7.912 -4.866 1.00 97.31 102 ALA A C 1
ATOM 756 O O . ALA A 1 102 ? 1.072 -8.362 -5.974 1.00 97.31 102 ALA A O 1
ATOM 757 N N . ARG A 1 103 ? 1.614 -6.615 -4.681 1.00 96.50 103 ARG A N 1
ATOM 758 C CA . ARG A 1 103 ? 1.611 -5.625 -5.761 1.00 96.50 103 ARG A CA 1
ATOM 759 C C . ARG A 1 103 ? 2.624 -5.965 -6.855 1.00 96.50 103 ARG A C 1
ATOM 761 O O . ARG A 1 103 ? 2.271 -5.884 -8.026 1.00 96.50 103 ARG A O 1
ATOM 768 N N . ILE A 1 104 ? 3.853 -6.337 -6.498 1.00 95.25 104 ILE A N 1
ATOM 769 C CA . ILE A 1 104 ? 4.895 -6.695 -7.473 1.00 95.25 104 ILE A CA 1
ATOM 770 C C . ILE A 1 104 ? 4.540 -7.990 -8.206 1.00 95.25 104 ILE A C 1
ATOM 772 O O . ILE A 1 104 ? 4.667 -8.032 -9.425 1.00 95.25 104 ILE A O 1
ATOM 776 N N . VAL A 1 105 ? 4.026 -9.005 -7.502 1.00 96.00 105 VAL A N 1
ATOM 777 C CA . VAL A 1 105 ? 3.533 -10.245 -8.126 1.00 96.00 105 VAL A CA 1
ATOM 778 C C . VAL A 1 105 ? 2.436 -9.932 -9.145 1.00 96.00 105 VAL A C 1
ATOM 780 O O . VAL A 1 105 ? 2.519 -10.354 -10.295 1.00 96.00 105 VAL A O 1
ATOM 783 N N . LEU A 1 106 ? 1.433 -9.143 -8.754 1.00 95.00 106 LEU A N 1
ATOM 784 C CA . LEU A 1 106 ? 0.331 -8.769 -9.640 1.00 95.00 106 LEU A CA 1
ATOM 785 C C . LEU A 1 106 ? 0.796 -7.931 -10.832 1.00 95.00 106 LEU A C 1
ATOM 787 O O . LEU A 1 106 ? 0.259 -8.088 -11.921 1.00 95.00 106 LEU A O 1
ATOM 791 N N . ILE A 1 107 ? 1.802 -7.072 -10.663 1.00 93.25 107 ILE A N 1
ATOM 792 C CA . ILE A 1 107 ? 2.394 -6.344 -11.788 1.00 93.25 107 ILE A CA 1
ATOM 793 C C . ILE A 1 107 ? 3.123 -7.309 -12.729 1.00 93.25 107 ILE A C 1
ATOM 795 O O . ILE A 1 107 ? 2.887 -7.272 -13.931 1.00 93.25 107 ILE A O 1
ATOM 799 N N . GLY A 1 108 ? 3.971 -8.184 -12.185 1.00 91.69 108 GLY A N 1
ATOM 800 C CA . GLY A 1 108 ? 4.799 -9.099 -12.969 1.00 91.69 108 GLY A CA 1
ATOM 801 C C . GLY A 1 108 ? 4.010 -10.146 -13.758 1.00 91.69 108 GLY A C 1
ATOM 802 O O . GLY A 1 108 ? 4.525 -10.644 -14.753 1.00 91.69 108 GLY A O 1
ATOM 803 N N . TYR A 1 109 ? 2.784 -10.468 -13.334 1.00 92.50 109 TYR A N 1
ATOM 804 C CA . TYR A 1 109 ? 1.965 -11.511 -13.965 1.00 92.50 109 TYR A CA 1
ATOM 805 C C . TYR A 1 109 ? 0.592 -11.057 -14.465 1.00 92.50 109 TYR A C 1
ATOM 807 O O . TYR A 1 109 ? -0.018 -11.776 -15.242 1.00 92.50 109 TYR A O 1
ATOM 815 N N . GLY A 1 110 ? 0.074 -9.915 -14.015 1.00 91.00 110 GLY A N 1
ATOM 816 C CA . GLY A 1 110 ? -1.305 -9.502 -14.293 1.00 91.00 110 GLY A CA 1
ATOM 817 C C . GLY A 1 110 ? -1.449 -8.121 -14.921 1.00 91.00 110 GLY A C 1
ATOM 818 O O . GLY A 1 110 ? -2.551 -7.770 -15.336 1.00 91.00 110 GLY A O 1
ATOM 819 N N . GLN A 1 111 ? -0.379 -7.320 -15.004 1.00 93.25 111 GLN A N 1
ATOM 820 C CA . GLN A 1 111 ? -0.478 -5.952 -15.523 1.00 93.25 111 GLN A CA 1
ATOM 821 C C . GLN A 1 111 ? -0.912 -5.921 -16.989 1.00 93.25 111 GLN A C 1
ATOM 823 O O . GLN A 1 111 ? -1.800 -5.139 -17.335 1.00 93.25 111 GLN A O 1
ATOM 828 N N . ASP A 1 112 ? -0.303 -6.758 -17.827 1.00 92.88 112 ASP A N 1
ATOM 829 C CA . ASP A 1 112 ? -0.553 -6.769 -19.269 1.00 92.88 112 ASP A CA 1
ATOM 830 C C . ASP A 1 112 ? -1.942 -7.329 -19.589 1.00 92.88 112 ASP A C 1
ATOM 832 O O . ASP A 1 112 ? -2.666 -6.765 -20.411 1.00 92.88 112 ASP A O 1
ATOM 836 N N . ASP A 1 113 ? -2.356 -8.384 -18.886 1.00 93.38 113 ASP A N 1
ATOM 837 C CA . ASP A 1 113 ? -3.695 -8.957 -19.021 1.00 93.38 113 ASP A CA 1
ATOM 838 C C . ASP A 1 113 ? -4.767 -7.961 -18.578 1.00 93.38 113 ASP A C 1
ATOM 840 O O . ASP A 1 113 ? -5.748 -7.749 -19.290 1.00 93.38 113 ASP A O 1
ATOM 844 N N . LEU A 1 114 ? -4.562 -7.278 -17.447 1.00 92.50 114 LEU A N 1
ATOM 845 C CA . LEU A 1 114 ? -5.478 -6.240 -16.979 1.00 92.50 114 LEU A CA 1
ATOM 846 C C . LEU A 1 114 ? -5.540 -5.059 -17.956 1.00 92.50 114 LEU A C 1
ATOM 848 O O . LEU A 1 114 ? -6.629 -4.550 -18.222 1.00 92.50 114 LEU A O 1
ATOM 852 N N . ALA A 1 115 ? -4.399 -4.644 -18.516 1.00 94.44 115 ALA A N 1
ATOM 853 C CA . ALA A 1 115 ? -4.346 -3.583 -19.518 1.00 94.44 115 ALA A CA 1
ATOM 854 C C . ALA A 1 115 ? -5.178 -3.949 -20.756 1.00 94.44 115 ALA A C 1
ATOM 856 O O . ALA A 1 115 ? -5.995 -3.149 -21.212 1.00 94.44 115 ALA A O 1
ATOM 857 N N . ARG A 1 116 ? -5.044 -5.186 -21.247 1.00 95.12 116 ARG A N 1
ATOM 858 C CA . ARG A 1 116 ? -5.810 -5.691 -22.396 1.00 95.12 116 ARG A CA 1
ATOM 859 C C . ARG A 1 116 ? -7.300 -5.829 -22.094 1.00 95.12 116 ARG A C 1
ATOM 861 O O . ARG A 1 116 ? -8.115 -5.346 -22.873 1.00 95.12 116 ARG A O 1
ATOM 868 N N . LEU A 1 117 ? -7.658 -6.464 -20.977 1.00 94.56 117 LEU A N 1
ATOM 869 C CA . LEU A 1 117 ? -9.051 -6.761 -20.621 1.00 94.56 117 LEU A CA 1
ATOM 870 C C . LEU A 1 117 ? -9.867 -5.501 -20.323 1.00 94.56 117 LEU A C 1
ATOM 872 O O . LEU A 1 117 ? -11.040 -5.434 -20.680 1.00 94.56 117 LEU A O 1
ATOM 876 N N . ALA A 1 118 ? -9.259 -4.510 -19.672 1.00 91.56 118 ALA A N 1
ATOM 877 C CA . ALA A 1 118 ? -9.935 -3.273 -19.292 1.00 91.56 118 ALA A CA 1
ATOM 878 C C . ALA A 1 118 ? -9.729 -2.124 -20.298 1.00 91.56 118 ALA A C 1
ATOM 880 O O . ALA A 1 118 ? -10.224 -1.024 -20.063 1.00 91.56 118 ALA A O 1
ATOM 881 N N . GLY A 1 119 ? -8.992 -2.350 -21.396 1.00 94.69 119 GLY A N 1
ATOM 882 C CA . GLY A 1 119 ? -8.660 -1.306 -22.373 1.00 94.69 119 GLY A CA 1
ATOM 883 C C . GLY A 1 119 ? -7.839 -0.157 -21.774 1.00 94.69 119 GLY A C 1
ATOM 884 O O . GLY A 1 119 ? -8.008 0.997 -22.167 1.00 94.69 119 GLY A O 1
ATOM 885 N N . LEU A 1 120 ? -6.992 -0.455 -20.785 1.00 93.56 120 LEU A N 1
ATOM 886 C CA . LEU A 1 120 ? -6.194 0.527 -20.053 1.00 93.56 120 LEU A CA 1
ATOM 887 C C . LEU A 1 120 ? -4.792 0.660 -20.647 1.00 93.56 120 LEU A C 1
ATOM 889 O O . LEU A 1 120 ? -4.225 -0.288 -21.188 1.00 93.56 120 LEU A O 1
ATOM 893 N N . SER A 1 121 ? -4.181 1.830 -20.459 1.00 94.19 121 SER A N 1
ATOM 894 C CA . SER A 1 121 ? -2.741 1.976 -20.674 1.00 94.19 121 SER A CA 1
ATOM 895 C C . SER A 1 121 ? -1.955 1.154 -19.639 1.00 94.19 121 SER A C 1
ATOM 897 O O . SER A 1 121 ? -2.434 0.914 -18.526 1.00 94.19 121 SER A O 1
ATOM 899 N N . ASN A 1 122 ? -0.707 0.782 -19.948 1.00 90.88 122 ASN A N 1
ATOM 900 C CA . ASN A 1 122 ? 0.170 0.100 -18.981 1.00 90.88 122 ASN A CA 1
ATOM 901 C C . ASN A 1 122 ? 0.340 0.911 -17.687 1.00 90.88 122 ASN A C 1
ATOM 903 O O . ASN A 1 122 ? 0.344 0.350 -16.592 1.00 90.88 122 ASN A O 1
ATOM 907 N N . ALA A 1 123 ? 0.429 2.241 -17.799 1.00 90.44 123 ALA A N 1
ATOM 908 C CA . ALA A 1 123 ? 0.541 3.128 -16.647 1.00 90.44 123 ALA A CA 1
ATOM 909 C C . ALA A 1 123 ? -0.725 3.106 -15.774 1.00 90.44 123 ALA A C 1
ATOM 911 O O . ALA A 1 123 ? -0.625 3.122 -14.546 1.00 90.44 123 ALA A O 1
ATOM 912 N N . ASP A 1 124 ? -1.907 3.041 -16.383 1.00 92.69 124 ASP A N 1
ATOM 913 C CA . ASP A 1 124 ? -3.176 3.022 -15.654 1.00 92.69 124 ASP A CA 1
ATOM 914 C C . ASP A 1 124 ? -3.473 1.650 -15.047 1.00 92.69 124 ASP A C 1
ATOM 916 O O . ASP A 1 124 ? -3.886 1.584 -13.891 1.00 92.69 124 ASP A O 1
ATOM 920 N N . SER A 1 125 ? -3.157 0.558 -15.748 1.00 94.00 125 SER A N 1
ATOM 921 C CA . SER A 1 125 ? -3.190 -0.800 -15.183 1.00 94.00 125 SER A CA 1
ATOM 922 C C . SER A 1 125 ? -2.286 -0.904 -13.944 1.00 94.00 125 SER A C 1
ATOM 924 O O . SER A 1 125 ? -2.717 -1.331 -12.870 1.00 94.00 125 SER A O 1
ATOM 926 N N . HIS A 1 126 ? -1.058 -0.385 -14.039 1.00 93.50 126 HIS A N 1
ATOM 927 C CA . HIS A 1 126 ? -0.117 -0.327 -12.920 1.00 93.50 126 HIS A CA 1
ATOM 928 C C . HIS A 1 126 ? -0.650 0.478 -11.720 1.00 93.50 126 HIS A C 1
ATOM 930 O O . HIS A 1 126 ? -0.484 0.081 -10.558 1.00 93.50 126 HIS A O 1
ATOM 936 N N . ARG A 1 127 ? -1.294 1.625 -11.984 1.00 92.56 127 ARG A N 1
ATOM 937 C CA . ARG A 1 127 ? -1.943 2.453 -10.954 1.00 92.56 127 ARG A CA 1
ATOM 938 C C . ARG A 1 127 ? -3.103 1.708 -10.307 1.00 92.56 127 ARG A C 1
ATOM 940 O O . ARG A 1 127 ? -3.180 1.688 -9.080 1.00 92.56 127 ARG A O 1
ATOM 947 N N . LEU A 1 128 ? -3.957 1.072 -11.106 1.00 94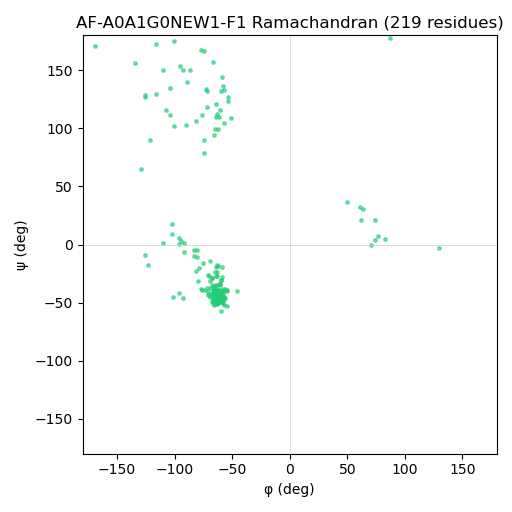.06 128 LEU A N 1
ATOM 948 C CA . LEU A 1 128 ? -5.127 0.335 -10.643 1.00 94.06 128 LEU A CA 1
ATOM 949 C C . LEU A 1 128 ? -4.733 -0.835 -9.735 1.00 94.06 128 LEU A C 1
ATOM 951 O O . LEU A 1 128 ? -5.299 -0.967 -8.652 1.00 94.06 128 LEU A O 1
ATOM 955 N N . ILE A 1 129 ? -3.711 -1.615 -10.108 1.00 94.94 129 ILE A N 1
ATOM 956 C CA . ILE A 1 129 ? -3.159 -2.678 -9.252 1.00 94.94 129 ILE A CA 1
ATOM 957 C C . ILE A 1 129 ? -2.668 -2.091 -7.926 1.00 94.94 129 ILE A C 1
ATOM 959 O O . ILE A 1 129 ? -3.009 -2.593 -6.856 1.00 94.94 129 ILE A O 1
ATOM 963 N N . GLY A 1 130 ? -1.903 -0.995 -7.973 1.00 94.62 130 GLY A N 1
ATOM 964 C CA . GLY A 1 130 ? -1.419 -0.327 -6.764 1.00 94.62 130 GLY A CA 1
ATOM 965 C C . GLY A 1 130 ? -2.546 0.139 -5.839 1.00 94.62 130 GLY A C 1
ATOM 966 O O . GLY A 1 130 ? -2.491 -0.112 -4.634 1.00 94.62 130 GLY A O 1
ATOM 967 N N . ILE A 1 131 ? -3.576 0.783 -6.394 1.00 95.06 131 ILE A N 1
ATOM 968 C CA . ILE A 1 131 ? -4.748 1.242 -5.639 1.00 95.06 131 ILE A CA 1
ATOM 969 C C . ILE A 1 131 ? -5.490 0.049 -5.042 1.00 95.06 131 ILE A C 1
ATOM 971 O O . ILE A 1 131 ? -5.730 0.038 -3.837 1.00 95.06 131 ILE A O 1
ATOM 975 N N . GLY A 1 132 ? -5.804 -0.963 -5.853 1.00 95.50 132 GLY A N 1
ATOM 976 C CA . GLY A 1 132 ? -6.542 -2.148 -5.422 1.00 95.50 132 GLY A CA 1
ATOM 977 C C . GLY A 1 132 ? -5.847 -2.882 -4.278 1.00 95.50 132 GLY A C 1
ATOM 978 O O . GLY A 1 132 ? -6.482 -3.182 -3.267 1.00 95.50 132 GLY A O 1
ATOM 979 N N . VAL A 1 133 ? -4.534 -3.097 -4.386 1.00 97.38 133 VAL A N 1
ATOM 980 C CA . VAL A 1 133 ? -3.751 -3.783 -3.349 1.00 97.38 133 VAL A CA 1
ATOM 981 C C . VAL A 1 133 ? -3.705 -2.977 -2.055 1.00 97.38 133 VAL A C 1
ATOM 983 O O . VAL A 1 133 ? -4.031 -3.504 -0.994 1.00 97.38 133 VAL A O 1
ATOM 986 N N . TYR A 1 134 ? -3.329 -1.698 -2.113 1.00 96.94 134 TYR A N 1
ATOM 987 C CA . TYR A 1 134 ? -3.184 -0.885 -0.903 1.00 96.94 134 TYR A CA 1
ATOM 988 C C . TYR A 1 134 ? -4.527 -0.584 -0.238 1.00 96.94 134 TYR A C 1
ATOM 990 O O . TYR A 1 134 ? -4.670 -0.728 0.977 1.00 96.94 134 TYR A O 1
ATOM 998 N N . PHE A 1 135 ? -5.532 -0.191 -1.017 1.00 96.38 135 PHE A N 1
ATOM 999 C CA . PHE A 1 135 ? -6.854 0.089 -0.474 1.00 96.38 135 PHE A CA 1
ATOM 1000 C C . PHE A 1 135 ? -7.506 -1.186 0.078 1.00 96.38 135 PHE A C 1
ATOM 1002 O O . PHE A 1 135 ? -8.011 -1.179 1.202 1.00 96.38 135 PHE A O 1
ATOM 1009 N N . GLY A 1 136 ? -7.409 -2.306 -0.648 1.00 96.31 136 GLY A N 1
ATOM 1010 C CA . GLY A 1 136 ? -7.887 -3.612 -0.192 1.00 96.31 136 GLY A CA 1
ATOM 1011 C C . GLY A 1 136 ? -7.207 -4.082 1.096 1.00 96.31 136 GLY A C 1
ATOM 1012 O O . GLY A 1 136 ? -7.884 -4.530 2.023 1.00 96.31 136 GLY A O 1
ATOM 1013 N N . ALA A 1 137 ? -5.887 -3.910 1.207 1.00 97.56 137 ALA A N 1
ATOM 1014 C CA . ALA A 1 137 ? -5.145 -4.238 2.421 1.00 97.56 137 ALA A CA 1
ATOM 1015 C C . ALA A 1 137 ? -5.606 -3.403 3.630 1.00 97.56 137 ALA A C 1
ATOM 1017 O O . ALA A 1 137 ? -5.794 -3.960 4.711 1.00 97.56 137 ALA A O 1
ATOM 1018 N N . LEU A 1 138 ? -5.871 -2.100 3.459 1.00 96.81 138 LEU A N 1
ATOM 1019 C CA . LEU A 1 138 ? -6.423 -1.255 4.529 1.00 96.81 138 LEU A CA 1
ATOM 1020 C C . LEU A 1 138 ? -7.843 -1.659 4.931 1.00 96.81 138 LEU A C 1
ATOM 1022 O O . LEU A 1 138 ? -8.150 -1.689 6.125 1.00 96.81 138 LEU A O 1
ATOM 1026 N N . LEU A 1 139 ? -8.705 -1.989 3.964 1.00 95.62 139 LEU A N 1
ATOM 1027 C CA . LEU A 1 139 ? -10.049 -2.500 4.244 1.00 95.62 139 LEU A CA 1
ATOM 1028 C C . LEU A 1 139 ? -9.983 -3.781 5.082 1.00 95.62 139 LEU A C 1
ATOM 1030 O O . LEU A 1 139 ? -10.692 -3.903 6.082 1.00 95.62 139 LEU A O 1
ATOM 1034 N N . LEU A 1 140 ? -9.101 -4.712 4.712 1.00 95.75 140 LEU A N 1
ATOM 1035 C CA . LEU A 1 140 ? -8.898 -5.954 5.454 1.00 95.75 140 LEU A CA 1
ATOM 1036 C C . LEU A 1 140 ? -8.339 -5.689 6.858 1.00 95.75 140 LEU A C 1
ATOM 1038 O O . LEU A 1 140 ? -8.867 -6.211 7.840 1.00 95.75 140 LEU A O 1
ATOM 1042 N N . GLN A 1 141 ? -7.321 -4.835 6.964 1.00 96.62 141 GLN A N 1
ATOM 1043 C CA . GLN A 1 141 ? -6.693 -4.447 8.227 1.00 96.62 141 GLN A CA 1
ATOM 1044 C C . GLN A 1 141 ? -7.706 -3.842 9.213 1.00 96.62 141 GLN A C 1
ATOM 1046 O O . GLN A 1 141 ? -7.675 -4.129 10.415 1.00 96.62 141 GLN A O 1
ATOM 1051 N N . LEU A 1 142 ? -8.629 -3.017 8.718 1.00 95.56 142 LEU A N 1
ATOM 1052 C CA . LEU A 1 142 ? -9.629 -2.315 9.525 1.00 95.56 142 LEU A CA 1
ATOM 1053 C C . LEU A 1 142 ? -10.967 -3.055 9.629 1.00 95.56 142 LEU A C 1
ATOM 1055 O O . LEU A 1 142 ? -11.886 -2.575 10.304 1.00 95.56 142 LEU A O 1
ATOM 1059 N N . LYS A 1 143 ? -11.077 -4.255 9.053 1.00 94.38 143 LYS A N 1
ATOM 1060 C CA . LYS A 1 143 ? -12.259 -5.106 9.197 1.00 94.38 143 LYS A CA 1
ATOM 1061 C C . LYS A 1 143 ? -12.540 -5.393 10.676 1.00 94.38 143 LYS A C 1
ATOM 1063 O O . LYS A 1 143 ? -11.640 -5.745 11.446 1.00 94.38 143 LYS A O 1
ATOM 1068 N N . GLY A 1 144 ? -13.806 -5.242 11.068 1.00 90.50 144 GLY A N 1
ATOM 1069 C CA . GLY A 1 144 ? -14.282 -5.502 12.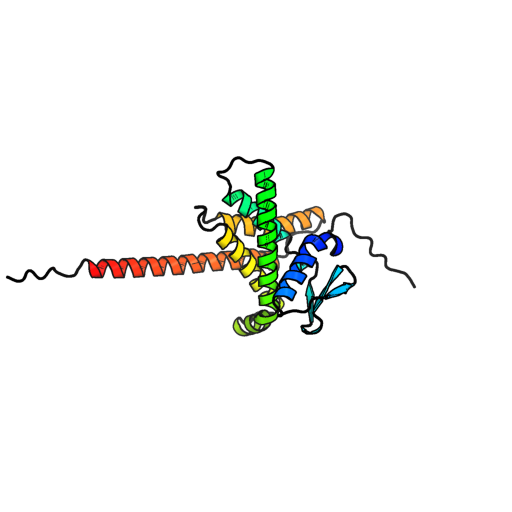432 1.00 90.50 144 GLY A CA 1
ATOM 1070 C C . GLY A 1 144 ? -14.061 -4.361 13.430 1.00 90.50 144 GLY A C 1
ATOM 1071 O O . GLY A 1 144 ? -14.376 -4.517 14.601 1.00 90.50 144 GLY A O 1
ATOM 1072 N N . THR A 1 145 ? -13.555 -3.202 12.997 1.00 91.62 145 THR A N 1
ATOM 1073 C CA . THR A 1 145 ? -13.348 -2.040 13.886 1.00 91.62 145 THR A CA 1
ATOM 1074 C C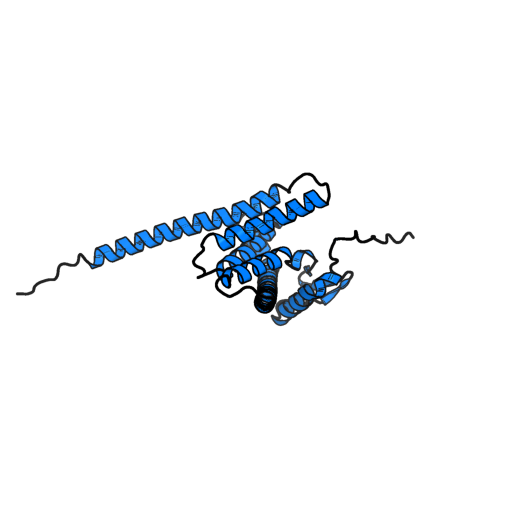 . THR A 1 145 ? -14.613 -1.214 14.150 1.00 91.62 145 THR A C 1
ATOM 1076 O O . THR A 1 145 ? -14.554 -0.257 14.923 1.00 91.62 145 THR A O 1
ATOM 1079 N N . GLY A 1 146 ? -15.736 -1.544 13.500 1.00 85.19 146 GLY A N 1
ATOM 1080 C CA . GLY A 1 146 ? -17.004 -0.806 13.588 1.00 85.19 146 GLY A CA 1
ATOM 1081 C C . GLY A 1 146 ? -17.023 0.528 12.830 1.00 85.19 146 GLY A C 1
ATOM 1082 O O . GLY A 1 146 ? -18.005 1.254 12.899 1.00 85.19 146 GLY A O 1
ATOM 1083 N N . THR A 1 147 ? -15.953 0.869 12.103 1.00 85.56 147 THR A N 1
ATOM 1084 C CA . THR A 1 147 ? -15.794 2.175 11.445 1.00 85.56 147 THR A CA 1
ATOM 1085 C C . THR A 1 147 ? -15.617 2.002 9.941 1.00 85.56 147 THR A C 1
ATOM 1087 O O . THR A 1 147 ? -14.493 1.878 9.454 1.00 85.56 147 THR A O 1
ATOM 1090 N N . ALA A 1 148 ? -16.728 2.003 9.201 1.00 83.62 148 ALA A N 1
ATOM 1091 C CA . ALA A 1 148 ? -16.736 1.769 7.753 1.00 83.62 148 ALA A CA 1
ATOM 1092 C C . ALA A 1 148 ? -15.893 2.789 6.960 1.00 83.62 148 ALA A C 1
ATOM 1094 O O . ALA A 1 148 ? -15.308 2.449 5.937 1.00 83.62 148 ALA A O 1
ATOM 1095 N N . LEU A 1 149 ? -15.786 4.026 7.458 1.00 91.25 149 LEU A N 1
ATOM 1096 C CA . LEU A 1 149 ? -15.092 5.121 6.774 1.00 91.25 149 LEU A CA 1
ATOM 1097 C C . LEU A 1 149 ? -13.609 5.258 7.139 1.00 91.25 149 LEU A C 1
ATOM 1099 O O . LEU A 1 149 ? -12.913 6.050 6.511 1.00 91.25 149 LEU A O 1
ATOM 1103 N N . ALA A 1 150 ? -13.096 4.490 8.106 1.00 92.75 150 ALA A N 1
ATOM 1104 C CA . ALA A 1 150 ? -11.715 4.653 8.564 1.00 92.75 150 ALA A CA 1
ATOM 1105 C C . ALA A 1 150 ? -10.691 4.331 7.463 1.00 92.75 150 ALA A C 1
ATOM 1107 O O . ALA A 1 150 ? -9.781 5.119 7.226 1.00 92.75 150 ALA A O 1
ATOM 1108 N N . ALA A 1 151 ? -10.860 3.211 6.750 1.00 93.31 151 ALA A N 1
ATOM 1109 C CA . ALA A 1 151 ? -9.968 2.836 5.649 1.00 93.31 151 ALA A CA 1
ATOM 1110 C C . ALA A 1 151 ? -9.996 3.857 4.490 1.00 93.31 151 ALA A C 1
ATOM 1112 O O . ALA A 1 151 ? -8.921 4.330 4.119 1.00 93.31 151 ALA A O 1
ATOM 1113 N N . PRO A 1 152 ? -11.170 4.267 3.959 1.00 93.25 152 PRO A N 1
ATOM 1114 C CA . PRO A 1 152 ? -11.256 5.337 2.962 1.00 93.25 152 PRO A CA 1
ATOM 1115 C C . PRO A 1 152 ? -10.626 6.652 3.422 1.00 93.25 152 PRO A C 1
ATOM 1117 O O . PRO A 1 152 ? -9.839 7.235 2.682 1.00 93.25 152 PRO A O 1
ATOM 1120 N N . ALA A 1 153 ? -10.917 7.097 4.647 1.00 94.56 153 ALA A N 1
ATOM 1121 C CA . ALA A 1 153 ? -10.393 8.355 5.170 1.00 94.56 153 ALA A CA 1
ATOM 1122 C C . ALA A 1 153 ? -8.864 8.332 5.300 1.00 94.56 153 ALA A C 1
ATOM 1124 O O . ALA A 1 153 ? -8.199 9.274 4.875 1.00 94.56 153 ALA A O 1
ATOM 1125 N N . ILE A 1 154 ? -8.297 7.248 5.839 1.00 95.94 154 ILE A N 1
ATOM 1126 C CA . ILE A 1 154 ? -6.844 7.092 5.978 1.00 95.94 154 ILE A CA 1
ATOM 1127 C C . ILE A 1 154 ? -6.176 7.012 4.605 1.00 95.94 154 ILE A C 1
ATOM 1129 O O . ILE A 1 154 ? -5.175 7.691 4.376 1.00 95.94 154 ILE A O 1
ATOM 1133 N N . TYR A 1 155 ? -6.727 6.209 3.689 1.00 95.50 155 TYR A N 1
ATOM 1134 C CA . TYR A 1 155 ? -6.176 6.053 2.347 1.00 95.50 155 TYR A CA 1
ATOM 1135 C C . TYR A 1 155 ? -6.147 7.393 1.610 1.00 95.50 155 TYR A C 1
ATOM 1137 O O . TYR A 1 155 ? -5.068 7.862 1.258 1.00 95.50 155 TYR A O 1
ATOM 1145 N N . LEU A 1 156 ? -7.308 8.045 1.467 1.00 93.38 156 LEU A N 1
ATOM 1146 C CA . LEU A 1 156 ? -7.437 9.326 0.770 1.00 93.38 156 LEU A CA 1
ATOM 1147 C C . LEU A 1 156 ? -6.625 10.426 1.452 1.00 93.38 156 LEU A C 1
ATOM 1149 O O . LEU A 1 156 ? -5.961 11.209 0.773 1.00 93.38 156 LEU A O 1
ATOM 1153 N N . GLY A 1 157 ? -6.636 10.454 2.787 1.00 93.06 157 GLY A N 1
ATOM 1154 C CA . GLY A 1 157 ? -5.842 11.380 3.579 1.00 93.06 157 GLY A CA 1
ATOM 1155 C C . GLY A 1 157 ? -4.367 11.284 3.213 1.00 93.06 157 GLY A C 1
ATOM 1156 O O . GLY A 1 157 ? -3.769 12.282 2.832 1.00 93.06 157 GLY A O 1
ATOM 1157 N N . ILE A 1 158 ? -3.783 10.086 3.226 1.00 93.06 158 ILE A N 1
ATOM 1158 C CA . ILE A 1 158 ? -2.364 9.915 2.899 1.00 93.06 158 ILE A CA 1
ATOM 1159 C C . ILE A 1 158 ? -2.076 10.132 1.409 1.00 93.06 158 ILE A C 1
ATOM 1161 O O . ILE A 1 158 ? -1.097 10.805 1.075 1.00 93.06 158 ILE A O 1
ATOM 1165 N N . THR A 1 159 ? -2.900 9.602 0.501 1.00 89.94 159 THR A N 1
ATOM 1166 C CA . THR A 1 159 ? -2.637 9.694 -0.944 1.00 89.94 159 THR A CA 1
ATOM 1167 C C . THR A 1 159 ? -2.809 11.100 -1.500 1.00 89.94 159 THR A C 1
ATOM 1169 O O . THR A 1 159 ? -2.152 11.427 -2.480 1.00 89.94 159 THR A O 1
ATOM 1172 N N . LEU A 1 160 ? -3.648 11.943 -0.894 1.00 89.75 160 LEU A N 1
ATOM 1173 C CA . LEU A 1 160 ? -3.855 13.324 -1.342 1.00 89.75 160 LEU A CA 1
ATOM 1174 C C . LEU A 1 160 ? -2.989 14.317 -0.561 1.00 89.75 160 LEU A C 1
ATOM 1176 O O . LEU A 1 160 ? -2.379 15.204 -1.162 1.00 89.75 160 LEU A O 1
ATOM 1180 N N . LEU A 1 161 ? -2.870 14.154 0.762 1.00 87.75 161 LEU A N 1
ATOM 1181 C CA . LEU A 1 161 ? -2.120 15.094 1.596 1.00 87.75 161 LEU A CA 1
ATOM 1182 C C . LEU A 1 161 ? -0.612 14.984 1.376 1.00 87.75 161 LEU A C 1
ATOM 1184 O O . LEU A 1 161 ? 0.063 16.009 1.368 1.00 87.75 161 LEU A O 1
ATOM 1188 N N . ALA A 1 162 ? -0.059 13.783 1.169 1.00 85.88 162 ALA A N 1
ATOM 1189 C CA . ALA A 1 162 ? 1.388 13.640 0.997 1.00 85.88 162 ALA A CA 1
ATOM 1190 C C . ALA A 1 162 ? 1.906 14.328 -0.286 1.00 85.88 162 ALA A C 1
ATOM 1192 O O . ALA A 1 162 ? 2.887 15.075 -0.194 1.00 85.88 162 ALA A O 1
ATOM 1193 N N . PRO A 1 163 ? 1.274 14.170 -1.471 1.00 84.69 163 PRO A N 1
ATOM 1194 C CA . PRO A 1 163 ? 1.627 14.959 -2.649 1.00 84.69 163 PRO A CA 1
ATOM 1195 C C . PRO A 1 163 ? 1.404 16.458 -2.457 1.00 84.69 163 PRO A C 1
ATOM 1197 O O . PRO A 1 163 ? 2.252 17.231 -2.896 1.00 84.69 163 PRO A O 1
ATOM 1200 N N . LEU A 1 164 ? 0.325 16.866 -1.776 1.00 86.31 164 LEU A N 1
ATOM 1201 C CA . LEU A 1 164 ? 0.042 18.279 -1.502 1.00 86.31 164 LEU A CA 1
ATOM 1202 C C . LEU A 1 164 ? 1.132 18.916 -0.642 1.00 86.31 164 LEU A C 1
ATOM 1204 O O . LEU A 1 164 ? 1.689 19.947 -1.005 1.00 86.31 164 LEU A O 1
ATOM 1208 N N . LEU A 1 165 ? 1.477 18.267 0.471 1.00 85.75 165 LEU A N 1
ATOM 1209 C CA . LEU A 1 165 ? 2.523 18.711 1.381 1.00 85.75 165 LEU A CA 1
ATOM 1210 C C . LEU A 1 165 ? 3.864 18.776 0.653 1.00 85.75 165 LEU A C 1
ATOM 1212 O O . LEU A 1 165 ? 4.603 19.745 0.790 1.00 85.75 165 LEU A O 1
ATOM 1216 N N . LYS A 1 166 ? 4.165 17.777 -0.182 1.00 83.56 166 LYS A N 1
ATOM 1217 C CA . LYS A 1 166 ? 5.379 17.770 -0.998 1.00 83.56 166 LYS A CA 1
ATOM 1218 C C . LYS A 1 166 ? 5.388 18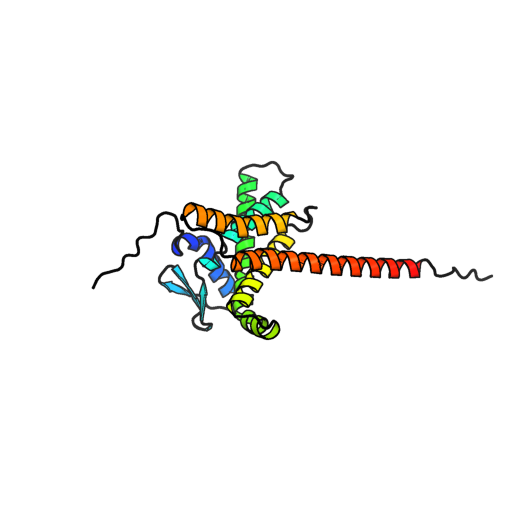.896 -2.032 1.00 83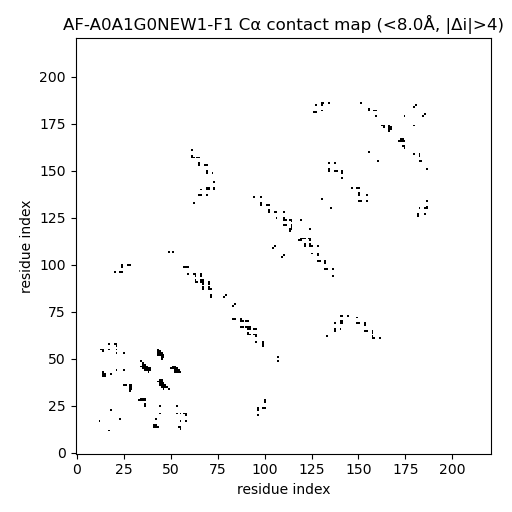.56 166 LYS A C 1
ATOM 1220 O O . LYS A 1 166 ? 6.453 19.462 -2.269 1.00 83.56 166 LYS A O 1
ATOM 1225 N N . ALA A 1 167 ? 4.255 19.197 -2.664 1.00 85.25 167 ALA A N 1
ATOM 1226 C CA . ALA A 1 167 ? 4.126 20.297 -3.615 1.00 85.25 167 ALA A CA 1
ATOM 1227 C C . ALA A 1 167 ? 4.357 21.639 -2.913 1.00 85.25 167 ALA A C 1
ATOM 1229 O O . ALA A 1 167 ? 5.233 22.390 -3.338 1.00 85.25 167 ALA A O 1
ATOM 1230 N N . TRP A 1 168 ? 3.688 21.849 -1.776 1.00 85.62 168 TRP A N 1
ATOM 1231 C CA . TRP A 1 168 ? 3.840 23.027 -0.926 1.00 85.62 168 TRP A CA 1
ATOM 1232 C C . TRP A 1 168 ? 5.291 23.226 -0.465 1.00 85.62 168 TRP A C 1
ATOM 1234 O O . TRP A 1 168 ? 5.878 24.271 -0.730 1.00 85.62 168 TRP A O 1
ATOM 1244 N N . LEU A 1 169 ? 5.922 22.193 0.106 1.00 85.50 169 LEU A N 1
ATOM 1245 C CA . LEU A 1 169 ? 7.326 22.238 0.540 1.00 85.50 169 LEU A CA 1
ATOM 1246 C C . LEU A 1 169 ? 8.317 22.450 -0.617 1.00 85.50 169 LEU A C 1
ATOM 1248 O O . LEU A 1 169 ? 9.410 22.959 -0.400 1.00 85.50 169 LEU A O 1
ATOM 1252 N N . SER A 1 170 ? 7.969 22.029 -1.838 1.00 83.50 170 SER A N 1
ATOM 1253 C CA . SER A 1 170 ? 8.832 22.190 -3.019 1.00 83.50 170 SER A CA 1
ATOM 1254 C C . SER A 1 170 ? 8.566 23.488 -3.792 1.00 83.50 170 SER A C 1
ATOM 1256 O O . SER A 1 170 ? 9.152 23.655 -4.860 1.00 83.50 170 SER A O 1
ATOM 1258 N N . GLY A 1 171 ? 7.635 24.341 -3.346 1.00 84.38 171 GLY A N 1
ATOM 1259 C CA . GLY A 1 171 ? 7.195 25.522 -4.101 1.00 84.38 171 GLY A CA 1
ATOM 1260 C C . GLY A 1 171 ? 6.538 25.198 -5.452 1.00 84.38 171 GLY A C 1
ATOM 1261 O O . GLY A 1 171 ? 6.520 26.040 -6.345 1.00 84.38 171 GLY A O 1
ATOM 1262 N N . ARG A 1 172 ? 6.036 23.969 -5.642 1.00 80.62 172 ARG A N 1
ATOM 1263 C CA . ARG A 1 172 ? 5.319 23.563 -6.860 1.00 80.62 172 ARG A CA 1
ATOM 1264 C C . ARG A 1 172 ? 3.831 23.849 -6.713 1.00 80.62 172 ARG A C 1
ATOM 1266 O O . ARG A 1 172 ? 3.240 23.571 -5.672 1.00 80.62 172 ARG A O 1
ATOM 1273 N N . ASN A 1 173 ? 3.216 24.324 -7.790 1.00 72.69 173 ASN A N 1
ATOM 1274 C CA . ASN A 1 173 ? 1.788 24.611 -7.811 1.00 72.69 173 ASN A CA 1
ATOM 1275 C C . ASN A 1 173 ? 0.980 23.326 -8.042 1.00 72.69 173 ASN A C 1
ATOM 1277 O O . ASN A 1 173 ? 0.923 22.813 -9.157 1.00 72.69 173 ASN A O 1
ATOM 1281 N N . GLY A 1 174 ? 0.331 22.841 -6.982 1.00 72.69 174 GLY A N 1
ATOM 1282 C CA . GLY A 1 174 ? -0.761 21.867 -7.058 1.00 72.69 174 GLY A CA 1
ATOM 1283 C C . GLY A 1 174 ? -0.373 20.384 -7.081 1.00 72.69 174 GLY A C 1
ATOM 1284 O O . GLY A 1 174 ? 0.795 19.993 -7.047 1.00 72.69 174 GLY A O 1
ATOM 1285 N N . ILE A 1 175 ? -1.415 19.551 -7.096 1.00 80.25 175 ILE A N 1
ATOM 1286 C CA . ILE A 1 175 ? -1.349 18.095 -7.276 1.00 80.25 175 ILE A CA 1
ATOM 1287 C C . ILE A 1 175 ? -1.521 17.781 -8.770 1.00 80.25 175 ILE A C 1
ATOM 1289 O O . ILE A 1 175 ? -2.222 18.496 -9.479 1.00 80.25 175 ILE A O 1
ATOM 1293 N N . ASP A 1 176 ? -0.922 16.692 -9.252 1.00 84.75 176 ASP A N 1
ATOM 1294 C CA . ASP A 1 176 ? -1.274 16.127 -10.560 1.00 84.75 176 ASP A CA 1
ATOM 1295 C C . ASP A 1 176 ? -2.736 15.648 -10.540 1.00 84.75 176 ASP A C 1
ATOM 1297 O O . ASP A 1 176 ? -3.076 14.689 -9.840 1.00 84.75 176 ASP A O 1
ATOM 1301 N N . MET A 1 177 ? -3.608 16.310 -11.305 1.00 86.94 177 MET A N 1
ATOM 1302 C CA . MET A 1 177 ? -5.036 15.977 -11.340 1.00 86.94 177 MET A CA 1
ATOM 1303 C C . MET A 1 177 ? -5.298 14.546 -11.792 1.00 86.94 177 MET A C 1
ATOM 1305 O O . MET A 1 177 ? -6.230 13.920 -11.295 1.00 86.94 177 MET A O 1
ATOM 1309 N N . THR A 1 178 ? -4.439 13.984 -12.642 1.00 86.31 178 THR A N 1
ATOM 1310 C CA . THR A 1 178 ? -4.539 12.580 -13.048 1.00 86.31 178 THR A CA 1
ATOM 1311 C C . THR A 1 178 ? -4.380 11.671 -11.833 1.00 86.31 178 THR A C 1
ATOM 1313 O O . THR A 1 178 ? -5.185 10.769 -11.605 1.00 86.31 178 THR A O 1
ATOM 1316 N N . HIS A 1 179 ? -3.372 11.935 -11.002 1.00 83.50 179 HIS A N 1
ATOM 1317 C CA . HIS A 1 179 ? -3.138 11.176 -9.779 1.00 83.50 179 HIS A CA 1
ATOM 1318 C C . HIS A 1 179 ? -4.290 11.318 -8.775 1.00 83.50 179 HIS A C 1
ATOM 1320 O O . HIS A 1 179 ? -4.697 10.319 -8.177 1.00 83.50 179 HIS A O 1
ATOM 1326 N N . ALA A 1 180 ? -4.825 12.530 -8.603 1.00 87.88 180 ALA A N 1
ATOM 1327 C CA . ALA A 1 180 ? -5.950 12.785 -7.704 1.00 87.88 180 ALA A CA 1
ATOM 1328 C C . ALA A 1 180 ? -7.221 12.047 -8.155 1.00 87.88 180 ALA A C 1
ATOM 1330 O O . ALA A 1 180 ? -7.853 11.371 -7.343 1.00 87.88 180 ALA A O 1
ATOM 1331 N N . LEU A 1 181 ? -7.552 12.120 -9.450 1.00 91.00 181 LEU A N 1
ATOM 1332 C CA . LEU A 1 181 ? -8.713 11.447 -10.035 1.00 91.00 181 LEU A CA 1
ATOM 1333 C C . LEU A 1 181 ? -8.634 9.931 -9.865 1.00 91.00 181 LEU A C 1
ATOM 1335 O O . LEU A 1 181 ? -9.601 9.325 -9.419 1.00 91.00 181 LEU A O 1
ATOM 1339 N N . TRP A 1 182 ? -7.482 9.319 -10.143 1.00 90.00 182 TRP A N 1
ATOM 1340 C CA . TRP A 1 182 ? -7.306 7.879 -9.948 1.00 90.00 182 TRP A CA 1
ATOM 1341 C C . TRP A 1 182 ? -7.376 7.484 -8.469 1.00 90.00 182 TRP A C 1
ATOM 1343 O O . TRP A 1 182 ? -8.110 6.562 -8.109 1.00 90.00 182 TRP A O 1
ATOM 1353 N N . SER A 1 183 ? -6.651 8.198 -7.604 1.00 86.81 183 SER A N 1
ATOM 1354 C CA . SER A 1 183 ? -6.548 7.856 -6.178 1.00 86.81 183 SER A CA 1
ATOM 1355 C C . SER A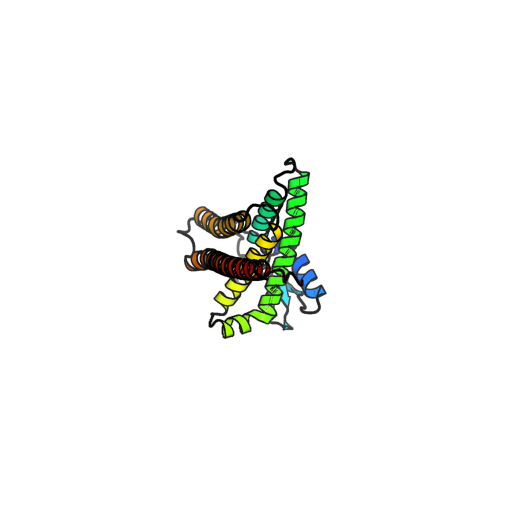 1 183 ? -7.863 8.048 -5.421 1.00 86.81 183 SER A C 1
ATOM 1357 O O . SER A 1 183 ? -8.100 7.336 -4.452 1.00 86.81 183 SER A O 1
ATOM 1359 N N . ALA A 1 184 ? -8.721 8.980 -5.845 1.00 90.12 184 ALA A N 1
ATOM 1360 C CA . ALA A 1 184 ? -10.042 9.178 -5.251 1.00 90.12 184 ALA A CA 1
ATOM 1361 C C . ALA A 1 184 ? -11.141 8.388 -5.974 1.00 90.12 184 ALA A C 1
ATOM 1363 O O . ALA A 1 184 ? -11.951 7.721 -5.330 1.00 90.12 184 ALA A O 1
ATOM 1364 N N . GLY A 1 185 ? -11.159 8.434 -7.305 1.00 90.19 185 GLY A N 1
ATOM 1365 C CA . GLY A 1 185 ? -12.220 7.861 -8.128 1.00 90.19 185 GLY A CA 1
ATOM 1366 C C . GLY A 1 185 ? -12.326 6.347 -7.996 1.00 90.19 185 GLY A C 1
ATOM 1367 O O . GLY A 1 185 ? -13.426 5.838 -7.799 1.00 90.19 185 GLY A O 1
ATOM 1368 N N . VAL A 1 186 ? -11.201 5.622 -8.029 1.00 89.69 186 VAL A N 1
ATOM 1369 C CA . VAL A 1 186 ? -11.222 4.151 -7.956 1.00 89.69 186 VAL A CA 1
ATOM 1370 C C . VAL A 1 186 ? -11.738 3.643 -6.604 1.00 89.69 186 VAL A C 1
ATOM 1372 O O . VAL A 1 186 ? -12.668 2.833 -6.612 1.00 89.69 186 VAL A O 1
ATOM 1375 N N . PRO A 1 187 ? -11.231 4.100 -5.437 1.00 89.25 187 PRO A N 1
ATOM 1376 C CA . PRO A 1 187 ? -11.788 3.674 -4.155 1.00 89.25 187 PRO A CA 1
ATOM 1377 C C . PRO A 1 187 ? -13.265 4.036 -3.995 1.00 89.25 187 PRO A C 1
ATOM 1379 O O . PRO A 1 187 ? -14.039 3.209 -3.517 1.00 89.25 187 PRO A O 1
ATOM 1382 N N . LEU A 1 188 ? -13.675 5.238 -4.418 1.00 90.56 188 LEU A N 1
ATOM 1383 C CA . LEU A 1 188 ? -15.072 5.669 -4.333 1.00 90.56 188 LEU A CA 1
ATOM 1384 C C . LEU A 1 188 ? -15.990 4.811 -5.210 1.00 90.56 188 LEU A C 1
ATOM 1386 O O . LEU A 1 188 ? -17.037 4.371 -4.738 1.00 90.56 188 LEU A O 1
ATOM 1390 N N .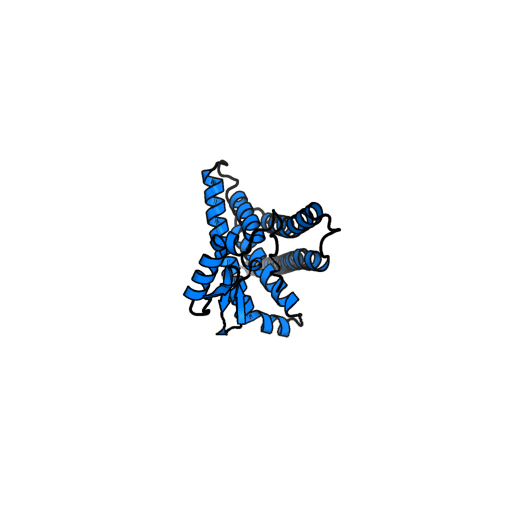 ALA A 1 189 ? -15.580 4.513 -6.445 1.00 89.44 189 ALA A N 1
ATOM 1391 C CA . ALA A 1 189 ? -16.313 3.614 -7.329 1.00 89.44 189 ALA A CA 1
ATOM 1392 C C . ALA A 1 189 ? -16.409 2.201 -6.733 1.00 89.44 189 ALA A C 1
ATOM 1394 O O . ALA A 1 189 ? -17.491 1.620 -6.703 1.00 89.44 189 ALA A O 1
ATOM 1395 N N . GLY A 1 190 ? -15.310 1.671 -6.186 1.00 85.94 190 GLY A N 1
ATOM 1396 C CA . GLY A 1 190 ? -15.298 0.366 -5.523 1.00 85.94 190 GLY A CA 1
ATOM 1397 C C . GLY A 1 190 ? -16.241 0.297 -4.317 1.00 85.94 190 GLY A C 1
ATOM 1398 O O . GLY A 1 190 ? -16.975 -0.680 -4.162 1.00 85.94 190 GLY A O 1
ATOM 1399 N N . LEU A 1 191 ? -16.278 1.347 -3.490 1.00 88.94 191 LEU A N 1
ATOM 1400 C CA . LEU A 1 191 ? -17.217 1.452 -2.368 1.00 88.94 191 LEU A CA 1
ATOM 1401 C C . LEU A 1 191 ? -18.667 1.520 -2.849 1.00 88.94 191 LEU A C 1
ATOM 1403 O O . LEU A 1 191 ? -19.514 0.814 -2.305 1.00 88.94 191 LEU A O 1
ATOM 1407 N N . LEU A 1 192 ? -18.950 2.333 -3.869 1.00 88.69 192 LEU A N 1
ATOM 1408 C CA . LEU A 1 192 ? -20.287 2.458 -4.448 1.00 88.69 192 LEU A CA 1
ATOM 1409 C C . LEU A 1 192 ? -20.784 1.109 -4.977 1.00 88.69 192 LEU A C 1
ATOM 1411 O O . LEU A 1 192 ? -21.878 0.674 -4.626 1.00 88.69 192 LEU A O 1
ATOM 1415 N N . VAL A 1 193 ? -19.957 0.418 -5.761 1.00 87.06 193 VAL A N 1
ATOM 1416 C CA . VAL A 1 193 ? -20.262 -0.917 -6.285 1.00 87.06 193 VAL A CA 1
ATOM 1417 C C . VAL A 1 193 ? -20.512 -1.898 -5.137 1.00 87.06 193 VAL A C 1
ATOM 1419 O O . VAL A 1 193 ? -21.530 -2.588 -5.132 1.00 87.06 193 VAL A O 1
ATOM 1422 N N . GLY A 1 194 ? -19.648 -1.918 -4.118 1.00 82.50 194 GLY A N 1
ATOM 1423 C CA . GLY A 1 194 ? -19.824 -2.773 -2.941 1.00 82.50 194 GLY A CA 1
ATOM 1424 C C . GLY A 1 194 ? -21.137 -2.519 -2.191 1.00 82.50 194 GLY A C 1
ATOM 1425 O O . GLY A 1 194 ? -21.801 -3.472 -1.781 1.00 82.50 194 GLY A O 1
ATOM 1426 N N . LEU A 1 195 ? -21.547 -1.255 -2.050 1.00 86.00 195 LEU A N 1
ATOM 1427 C CA . LEU A 1 195 ? -22.821 -0.878 -1.429 1.00 86.00 195 LEU A CA 1
ATOM 1428 C C . LEU A 1 195 ? -24.023 -1.354 -2.251 1.00 86.00 195 LEU A C 1
ATOM 1430 O O . LEU A 1 195 ? -24.961 -1.913 -1.682 1.00 86.00 195 LEU A O 1
ATOM 1434 N N . LEU A 1 196 ? -23.980 -1.181 -3.575 1.00 86.38 196 LEU A N 1
ATOM 1435 C CA . LEU A 1 196 ? -25.038 -1.638 -4.479 1.00 86.38 196 LEU A CA 1
ATOM 1436 C C . LEU A 1 196 ? -25.200 -3.164 -4.422 1.00 86.38 196 LEU A C 1
ATOM 1438 O O . LEU A 1 196 ? -26.316 -3.657 -4.253 1.00 86.38 196 LEU A O 1
ATOM 1442 N N . PHE A 1 197 ? -24.095 -3.915 -4.478 1.00 83.56 197 PHE A N 1
ATOM 1443 C CA . PHE A 1 197 ? -24.122 -5.377 -4.362 1.00 83.56 197 PHE A CA 1
ATOM 1444 C C . PHE A 1 197 ? -24.622 -5.849 -2.996 1.00 83.56 197 PHE A C 1
ATOM 1446 O O . PHE A 1 197 ? -25.425 -6.781 -2.925 1.00 83.56 197 PHE A O 1
ATOM 1453 N N . TYR A 1 198 ? -24.189 -5.209 -1.907 1.00 83.31 198 TYR A N 1
ATOM 1454 C CA . TYR A 1 198 ? -24.658 -5.555 -0.567 1.00 83.31 198 TYR A CA 1
ATOM 1455 C C . TYR A 1 198 ? -26.163 -5.302 -0.402 1.00 83.31 198 TYR A C 1
ATOM 1457 O O . TYR A 1 198 ? -26.858 -6.138 0.177 1.00 83.31 198 TYR A O 1
ATOM 1465 N N . GLY A 1 199 ? -26.671 -4.184 -0.932 1.00 79.19 199 GLY A N 1
ATOM 1466 C CA . GLY A 1 199 ? -28.097 -3.854 -0.928 1.00 79.19 199 GLY A CA 1
ATOM 1467 C C . GLY A 1 199 ? -28.938 -4.832 -1.752 1.00 79.19 199 GLY A C 1
ATOM 1468 O O . GLY A 1 199 ? -29.977 -5.298 -1.289 1.00 79.19 199 GLY A O 1
ATOM 1469 N N . ALA A 1 200 ? -28.464 -5.215 -2.939 1.00 82.81 200 ALA A N 1
ATOM 1470 C CA . ALA A 1 200 ? -29.129 -6.228 -3.756 1.00 82.81 200 ALA A CA 1
ATOM 1471 C C . ALA A 1 200 ? -29.165 -7.591 -3.042 1.00 82.81 200 ALA A C 1
ATOM 1473 O O . ALA A 1 200 ? -30.212 -8.230 -2.950 1.00 82.81 200 ALA A O 1
ATOM 1474 N N . TRP A 1 201 ? -28.036 -8.012 -2.464 1.00 83.38 201 TRP A N 1
ATOM 1475 C CA . TRP A 1 201 ? -27.930 -9.271 -1.728 1.00 83.38 201 TRP A CA 1
ATOM 1476 C C . TRP A 1 201 ? -28.813 -9.311 -0.474 1.00 83.38 201 TRP A C 1
ATOM 1478 O O . TRP A 1 201 ? -29.435 -10.334 -0.181 1.00 83.38 201 TRP A O 1
ATOM 1488 N N . SER A 1 202 ? -28.880 -8.218 0.293 1.00 83.19 202 SER A N 1
ATOM 1489 C CA . SER A 1 202 ? -29.735 -8.145 1.481 1.00 83.19 202 SER A CA 1
ATOM 1490 C C . SER A 1 202 ? -31.218 -8.215 1.117 1.00 83.19 202 SER A C 1
ATOM 1492 O O . SER A 1 202 ? -31.955 -8.934 1.791 1.00 83.19 202 SER A O 1
ATOM 1494 N N . CYS A 1 203 ? -31.625 -7.568 0.021 1.00 81.69 203 CYS A N 1
ATOM 1495 C CA . CYS A 1 203 ? -32.983 -7.636 -0.511 1.00 81.69 203 CYS A CA 1
ATOM 1496 C C . CYS A 1 203 ? -33.355 -9.068 -0.934 1.00 81.69 203 CYS A C 1
ATOM 1498 O O . CYS A 1 203 ? -34.366 -9.603 -0.479 1.00 81.69 203 CYS A O 1
ATOM 1500 N N . CYS A 1 204 ? -32.488 -9.747 -1.699 1.00 84.06 204 CYS A N 1
ATOM 1501 C CA . CYS A 1 204 ? -32.702 -11.144 -2.092 1.00 84.06 204 CYS A CA 1
ATOM 1502 C C . CYS A 1 204 ? -32.831 -12.082 -0.883 1.00 84.06 204 CYS A C 1
ATOM 1504 O O . CYS A 1 204 ? -33.683 -12.969 -0.878 1.00 84.06 204 CYS A O 1
ATOM 1506 N N . ARG A 1 205 ? -32.016 -11.886 0.165 1.00 85.88 205 ARG A N 1
ATOM 1507 C CA . ARG A 1 205 ? -32.119 -12.693 1.392 1.00 85.88 205 ARG A CA 1
ATOM 1508 C C . ARG A 1 205 ? -33.427 -12.462 2.142 1.00 85.88 205 ARG A C 1
ATOM 1510 O O . ARG A 1 205 ? -34.006 -13.435 2.606 1.00 85.88 205 ARG A O 1
ATOM 1517 N N . GLN A 1 206 ? -33.887 -11.216 2.248 1.00 83.06 206 GLN A N 1
ATOM 1518 C CA . GLN A 1 206 ? -35.157 -10.894 2.909 1.00 83.06 206 GLN A CA 1
ATOM 1519 C C . GLN A 1 206 ? -36.355 -11.476 2.148 1.00 83.06 206 GLN A C 1
ATOM 1521 O O . GLN A 1 206 ? -37.255 -12.049 2.761 1.00 83.06 206 GLN A O 1
ATOM 1526 N N . ALA A 1 207 ? -36.333 -11.405 0.815 1.00 77.75 207 ALA A N 1
ATOM 1527 C CA . ALA A 1 207 ? -37.349 -12.029 -0.028 1.00 77.75 207 ALA A CA 1
ATOM 1528 C C . ALA A 1 207 ? -37.368 -13.561 0.129 1.00 77.75 207 ALA A C 1
ATOM 1530 O O . ALA A 1 207 ? -38.437 -14.154 0.232 1.00 77.75 207 ALA A O 1
ATOM 1531 N N . ALA A 1 208 ? -36.195 -14.199 0.215 1.00 76.06 208 ALA A N 1
ATOM 1532 C CA . ALA A 1 208 ? -36.078 -15.645 0.415 1.00 76.06 208 ALA A CA 1
ATOM 1533 C C . ALA A 1 208 ? -36.476 -16.120 1.827 1.00 76.06 208 ALA A C 1
ATOM 1535 O O . ALA A 1 208 ? -36.870 -17.272 1.987 1.00 76.06 208 ALA A O 1
ATOM 1536 N N . SER A 1 209 ? -36.365 -15.273 2.858 1.00 78.56 209 SER A N 1
ATOM 1537 C CA . SER A 1 209 ? -36.894 -15.592 4.193 1.00 78.56 209 SER A CA 1
ATOM 1538 C C . SER A 1 209 ? -38.414 -15.440 4.260 1.00 78.56 209 SER A C 1
ATOM 1540 O O . SER A 1 209 ? -39.073 -16.298 4.834 1.00 78.56 209 SER A O 1
ATOM 1542 N N . ALA A 1 210 ? -38.984 -14.418 3.612 1.00 70.50 210 ALA A N 1
ATOM 1543 C CA . ALA A 1 210 ? -40.428 -14.168 3.633 1.00 70.50 210 ALA A CA 1
ATOM 1544 C C . ALA A 1 210 ? -41.255 -15.288 2.970 1.00 70.50 210 ALA A C 1
ATOM 1546 O O . ALA A 1 210 ? -42.404 -15.506 3.338 1.00 70.50 210 ALA A O 1
ATOM 1547 N N . THR A 1 211 ? -40.681 -16.024 2.014 1.00 64.75 211 THR A N 1
ATOM 1548 C CA . THR A 1 211 ? -41.348 -17.165 1.368 1.00 64.75 211 THR A CA 1
ATOM 1549 C C . THR A 1 211 ? -41.336 -18.447 2.204 1.00 64.75 211 THR A C 1
ATOM 1551 O O . THR A 1 211 ? -42.173 -19.310 1.959 1.00 64.75 211 THR A O 1
ATOM 1554 N N . ARG A 1 212 ? -40.439 -18.585 3.194 1.00 59.78 212 ARG A N 1
ATOM 1555 C CA . ARG A 1 212 ? -40.413 -19.746 4.109 1.00 59.78 212 ARG A CA 1
ATOM 1556 C C . ARG A 1 212 ? -41.454 -19.662 5.221 1.00 59.78 212 ARG A C 1
ATOM 1558 O O . ARG A 1 212 ? -41.965 -20.692 5.634 1.00 59.78 212 ARG A O 1
ATOM 1565 N N . ASP A 1 213 ? -41.793 -18.457 5.665 1.00 63.09 213 ASP A N 1
ATOM 1566 C CA . ASP A 1 213 ? -42.761 -18.256 6.752 1.00 63.09 213 ASP A CA 1
ATOM 1567 C C . ASP A 1 213 ? -44.225 -18.293 6.261 1.00 63.09 213 ASP A C 1
ATOM 1569 O O . ASP A 1 213 ? -45.157 -18.227 7.059 1.00 63.09 213 ASP A O 1
ATOM 1573 N N . GLY A 1 214 ? -44.435 -18.395 4.943 1.00 59.47 214 GLY A N 1
ATOM 1574 C CA . GLY A 1 214 ? -45.749 -18.467 4.300 1.00 59.47 214 GLY A CA 1
ATOM 1575 C C . GLY A 1 214 ? -46.243 -19.880 3.980 1.00 59.47 214 GLY A C 1
ATOM 1576 O O . GLY A 1 214 ? -47.270 -20.002 3.317 1.00 59.47 214 GLY A O 1
ATOM 1577 N N . GLU A 1 215 ? -45.535 -20.939 4.392 1.00 56.53 215 GLU A N 1
ATOM 1578 C CA . GLU A 1 215 ? -45.972 -22.319 4.153 1.00 56.53 215 GLU A CA 1
ATOM 1579 C C . GLU A 1 215 ? -47.114 -22.669 5.131 1.00 56.53 215 GLU A C 1
ATOM 1581 O O . GLU A 1 215 ? -46.893 -22.716 6.345 1.00 56.53 215 GLU A O 1
ATOM 1586 N N . PRO A 1 216 ? -48.362 -22.854 4.651 1.00 60.09 216 PRO A N 1
ATOM 1587 C CA . PRO A 1 216 ? -49.488 -23.139 5.525 1.00 60.09 216 PRO A CA 1
ATOM 1588 C C . PRO A 1 216 ? -49.250 -24.484 6.205 1.00 60.09 216 PRO A C 1
ATOM 1590 O O . PRO A 1 216 ? -49.119 -25.512 5.542 1.00 60.09 216 PRO A O 1
ATOM 1593 N N . THR A 1 217 ? -49.210 -24.478 7.538 1.00 60.19 217 THR A N 1
ATOM 1594 C CA . THR A 1 217 ? -49.191 -25.701 8.336 1.00 60.19 217 THR A CA 1
ATOM 1595 C C . THR A 1 217 ? -50.422 -26.512 7.963 1.00 60.19 217 THR A C 1
ATOM 1597 O O . THR A 1 217 ? -51.543 -26.160 8.336 1.00 60.19 217 THR A O 1
ATOM 1600 N N . SER A 1 218 ? -50.224 -27.574 7.184 1.00 58.56 218 SER A N 1
ATOM 1601 C CA . SER A 1 218 ? -51.276 -28.514 6.842 1.00 58.56 218 SER A CA 1
ATOM 1602 C C . SER A 1 218 ? -51.694 -29.227 8.125 1.00 58.56 218 SER A C 1
ATOM 1604 O O . SER A 1 218 ? -51.063 -30.202 8.538 1.00 58.56 218 SER A O 1
ATOM 1606 N N . SER A 1 219 ? -52.732 -28.719 8.786 1.00 60.25 219 SER A N 1
ATOM 1607 C CA . SER A 1 219 ? -53.457 -29.457 9.812 1.00 60.25 219 SER A CA 1
ATOM 1608 C C . SER A 1 219 ? -54.121 -30.640 9.119 1.00 60.25 219 SER A C 1
ATOM 1610 O O . SER A 1 219 ? -55.131 -30.486 8.430 1.00 60.25 219 SER A O 1
ATOM 1612 N N . THR A 1 220 ? -53.489 -31.802 9.232 1.00 58.69 220 THR A N 1
ATOM 1613 C CA . THR A 1 220 ? -54.105 -33.079 8.886 1.00 58.69 220 THR A CA 1
ATOM 1614 C C . THR A 1 220 ? -55.133 -33.414 9.977 1.00 58.69 220 THR A C 1
ATOM 1616 O O . THR A 1 220 ? -54.830 -33.187 11.151 1.00 58.69 220 THR A O 1
ATOM 1619 N N . PRO A 1 221 ? -56.350 -33.843 9.598 1.00 66.69 221 PRO A N 1
ATOM 1620 C CA . PRO A 1 221 ? -57.450 -34.120 10.522 1.00 66.69 221 PRO A CA 1
ATOM 1621 C C . PRO A 1 221 ? -57.221 -35.361 11.392 1.00 66.69 221 PRO A C 1
ATOM 1623 O O . PRO A 1 221 ? -56.458 -36.259 10.965 1.00 66.69 221 PRO A O 1
#

Sequence (221 aa):
MASAETAALPGRATTEQLQWLLRPLAGLLNATGLFDFAPAAGGEWLDAGRALIIVKACAGGNFLIASWLGWLWRWRTRPFGPGLALGALAAAWLTALLANAARIVLIGYGQDDLARLAGLSNADSHRLIGIGVYFGALLLQLKGTGTALAAPAIYLGITLLAPLLKAWLSGRNGIDMTHALWSAGVPLAGLLVGLLFYGAWSCCRQAASATRDGEPTSSTP

Solvent-accessible surface area (backbone atoms only — not comparable to full-atom values): 12559 Å² total; per-residue (Å²): 138,81,83,81,75,76,76,74,62,94,87,62,85,49,38,61,77,40,40,88,47,44,50,59,37,42,51,56,44,33,71,69,70,82,46,65,56,39,85,42,83,80,56,26,32,35,18,78,94,74,76,42,70,49,47,65,82,59,54,38,64,67,52,28,54,36,36,23,54,46,39,46,58,64,46,60,91,52,82,88,47,71,68,53,56,51,51,20,42,54,53,10,50,53,50,35,44,53,41,43,43,51,38,51,53,44,50,79,75,38,27,68,59,47,11,64,76,68,72,39,53,67,70,52,26,50,48,50,48,48,50,51,40,55,53,49,51,39,46,60,69,42,58,90,66,86,50,88,57,54,41,60,50,40,48,48,47,46,68,52,47,52,51,40,52,51,18,58,78,66,75,42,91,64,66,61,63,70,60,51,49,53,65,48,46,53,58,52,51,53,50,52,50,50,51,54,53,51,52,52,52,53,50,53,51,52,56,60,50,59,62,64,78,66,65,77,82,80,79,75,132

Radius of gyration: 22.74 Å; Cα contacts (8 Å, |Δi|>4): 188; chains: 1; bounding box: 93×60×49 Å

Foldseek 3Di:
DDPPPPPPDPPDQFLVNLCVQQVLLQVVLVVVVPFDWDADPRNKTAGPVQRDIRGPVLSCVLLLQLQLLLQCLLCVVPDDDPVSSVVSSVVSSVLSSVLSNQLSVCLSPPLVVQCVVVVHDSVLSSLLSNLCSSLVSSCVSNPPSPDNCSSVCSQLCSQQVVQVVVCVVVVHPDDDVVSNCSSNVNVVVVVVVVVVVVVVVVVVVVVVVVVVVPDPPPPDD

Secondary structure (DSSP, 8-state):
---------TT---TGGGHHHHHHHHHHHHHTTS---EE-GGG-EEETTTTEEE-GGGG-HHHHHHHHHHHHHHTTTSPP-HHHHHHHHHHHHHHHHHHHHHHHHHHHHHHHHHHHHHT--HHHHHHHHHHHHHHHHHHHHHTTSS-TTHHHHHHHHHHHHHHHHHHHHTT--S--HHHHHHHHHHHHHHHHHHHHHHHHHHHHHHHHHHTTTT-------